Protein AF-A0AAN7XX33-F1 (afdb_monomer)

Solvent-accessible surface area (backbone atoms only — not comparable to full-atom values): 12237 Å² total; per-residue (Å²): 138,88,78,52,73,60,58,53,22,60,76,70,75,45,66,55,69,62,54,53,55,51,55,56,52,61,70,60,67,78,76,80,84,80,89,88,80,89,85,91,82,81,89,79,93,80,80,87,77,85,69,89,83,76,68,79,78,78,69,75,76,64,79,78,71,68,64,78,76,75,71,77,77,77,73,72,82,61,37,76,77,40,63,40,62,88,82,49,71,69,64,90,70,81,50,78,35,90,57,92,90,43,54,46,62,85,49,54,66,46,77,50,78,46,89,61,54,45,44,33,33,23,62,46,92,88,52,71,79,38,74,63,83,54,79,60,52,76,59,65,60,68,83,65,48,54,59,37,96,53,82,81,60,41,54,49,68,59,50,50,53,53,59,62,54,45,81,84,45,66,74,88,57,44,66,63,65,70,68,56,62,59,102

Mean predicted aligned error: 19.48 Å

Organism: Eleginops maclovinus (NCBI:txid56733)

Radius of gyration: 29.7 Å; Cα contacts (8 Å, |Δi|>4): 142; chains: 1; bounding box: 61×55×82 Å

Structure (mmCIF, N/CA/C/O backbone):
data_AF-A0AAN7XX33-F1
#
_entry.id   AF-A0AAN7XX33-F1
#
loop_
_atom_site.group_PDB
_atom_site.id
_atom_site.type_symbol
_atom_site.label_atom_id
_atom_site.label_alt_id
_atom_site.label_comp_id
_atom_site.label_asym_id
_atom_site.label_entity_id
_atom_site.label_seq_id
_atom_site.pdbx_PDB_ins_code
_atom_site.Cartn_x
_atom_site.Cartn_y
_atom_site.Cartn_z
_atom_site.occupancy
_atom_site.B_iso_or_equiv
_atom_site.auth_seq_id
_atom_site.auth_comp_id
_atom_site.auth_asym_id
_atom_site.auth_atom_id
_atom_site.pdbx_PDB_model_num
ATOM 1 N N . MET A 1 1 ? -17.344 16.286 8.051 1.00 47.44 1 MET A N 1
ATOM 2 C CA . MET A 1 1 ? -17.062 16.734 6.673 1.00 47.44 1 MET A CA 1
ATOM 3 C C . MET A 1 1 ? -17.590 15.659 5.741 1.00 47.44 1 MET A C 1
ATOM 5 O O . MET A 1 1 ? -17.219 14.508 5.928 1.00 47.44 1 MET A O 1
ATOM 9 N N . SER A 1 2 ? -18.530 15.989 4.858 1.00 57.03 2 SER A N 1
ATOM 10 C CA . SER A 1 2 ? -19.039 15.077 3.826 1.00 57.03 2 SER A CA 1
ATOM 11 C C . SER A 1 2 ? -18.221 15.280 2.558 1.00 57.03 2 SER A C 1
ATOM 13 O O . SER A 1 2 ? -18.097 16.420 2.120 1.00 57.03 2 SER A O 1
ATOM 15 N N . PHE A 1 3 ? -17.687 14.203 1.991 1.00 62.91 3 PHE A N 1
ATOM 16 C CA . PHE A 1 3 ? -17.009 14.244 0.698 1.00 62.91 3 PHE A CA 1
ATOM 17 C C . PHE A 1 3 ? -17.970 13.787 -0.393 1.00 62.91 3 PHE A C 1
ATOM 19 O O . PHE A 1 3 ? -18.738 12.841 -0.201 1.00 62.91 3 PHE A O 1
ATOM 26 N N . SER A 1 4 ? -17.942 14.472 -1.528 1.00 80.31 4 SER A N 1
ATOM 27 C CA . SER A 1 4 ? -18.686 14.072 -2.716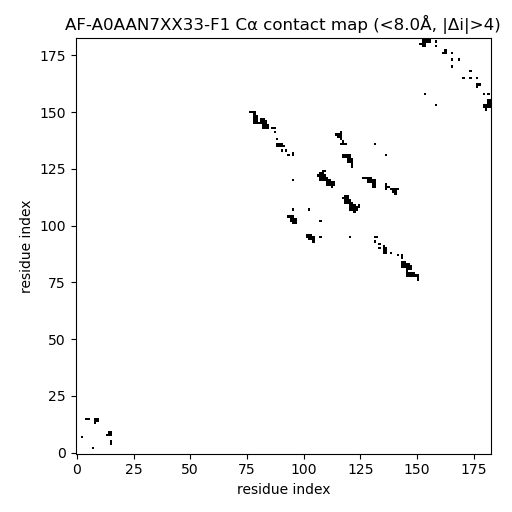 1.00 80.31 4 SER A CA 1
ATOM 28 C C . SER A 1 4 ? -18.043 12.841 -3.363 1.00 80.31 4 SER A C 1
ATOM 30 O O . SER A 1 4 ? -16.840 12.606 -3.251 1.00 80.31 4 SER A O 1
ATOM 32 N N . VAL A 1 5 ? -18.834 12.058 -4.100 1.00 73.19 5 VAL A N 1
ATOM 33 C CA . VAL A 1 5 ? -18.323 10.898 -4.855 1.00 73.19 5 VAL A CA 1
ATOM 34 C C . VAL A 1 5 ? -17.240 11.325 -5.858 1.00 73.19 5 VAL A C 1
ATOM 36 O O . VAL A 1 5 ? -16.300 10.574 -6.104 1.00 73.19 5 VAL A O 1
ATOM 39 N N . LYS A 1 6 ? -17.314 12.562 -6.367 1.00 76.62 6 LYS A N 1
ATOM 40 C CA . LYS A 1 6 ? 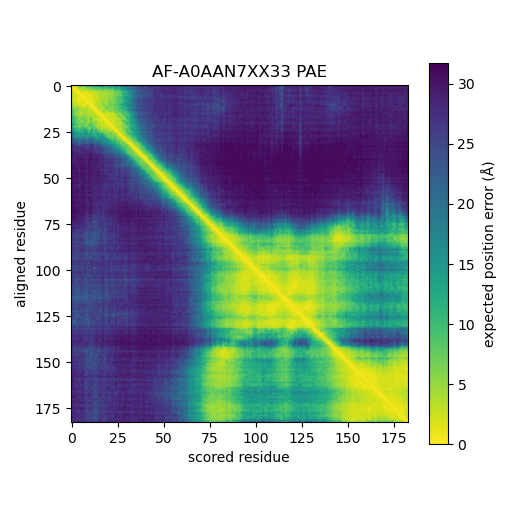-16.295 13.146 -7.242 1.00 76.62 6 LYS A CA 1
ATOM 41 C C . LYS A 1 6 ? -14.954 13.338 -6.526 1.00 76.62 6 LYS A C 1
ATOM 43 O O . LYS A 1 6 ? -13.933 12.899 -7.042 1.00 76.62 6 LYS A O 1
ATOM 48 N N . GLU A 1 7 ? -14.967 13.903 -5.320 1.00 78.56 7 GLU A N 1
ATOM 49 C CA . GLU A 1 7 ? -13.755 14.085 -4.502 1.00 78.56 7 GLU A CA 1
ATOM 50 C C . GLU A 1 7 ? -13.120 12.741 -4.127 1.00 78.56 7 GLU A C 1
ATOM 52 O O . GLU A 1 7 ? -11.900 12.589 -4.170 1.00 78.56 7 GLU A O 1
ATOM 57 N N . LEU A 1 8 ? -13.942 11.732 -3.826 1.00 77.12 8 LEU A N 1
ATOM 58 C CA . LEU A 1 8 ? -13.447 10.381 -3.564 1.00 77.12 8 LEU A CA 1
ATOM 59 C C . LEU A 1 8 ? -12.788 9.766 -4.806 1.00 77.12 8 LEU A C 1
ATOM 61 O O . LEU A 1 8 ? -11.714 9.182 -4.682 1.00 77.12 8 LEU A O 1
ATOM 65 N N . CYS A 1 9 ? -13.384 9.931 -5.993 1.00 76.31 9 CYS A N 1
ATOM 66 C CA . CYS A 1 9 ? -12.835 9.429 -7.258 1.00 76.31 9 CYS A CA 1
ATOM 67 C C . CYS A 1 9 ? -11.481 10.070 -7.604 1.00 76.31 9 CYS A C 1
ATOM 69 O O . CYS A 1 9 ? -10.559 9.368 -8.022 1.00 76.31 9 CYS A O 1
ATOM 71 N N . GLU A 1 10 ? -11.331 11.374 -7.354 1.00 77.81 10 GLU A N 1
ATOM 72 C CA . GLU A 1 10 ? -10.066 12.096 -7.529 1.00 77.81 10 GLU A CA 1
ATOM 73 C C . GLU A 1 10 ? -8.985 11.603 -6.552 1.00 77.81 10 GLU A C 1
ATOM 75 O O . GLU A 1 10 ? -7.840 11.395 -6.953 1.00 77.81 10 GLU A O 1
ATOM 80 N N . MET A 1 11 ? -9.346 11.305 -5.297 1.00 77.81 11 MET A N 1
ATOM 81 C CA . MET A 1 11 ? -8.408 10.764 -4.302 1.00 77.81 11 MET A CA 1
ATOM 82 C C . MET A 1 11 ? -7.897 9.355 -4.633 1.00 77.81 11 MET A C 1
ATOM 84 O O . MET A 1 11 ? -6.775 9.010 -4.254 1.00 77.81 11 MET A O 1
ATOM 88 N N . VAL A 1 12 ? -8.694 8.534 -5.324 1.00 80.12 12 VAL A N 1
ATOM 89 C CA . VAL A 1 12 ? -8.299 7.173 -5.738 1.00 80.12 12 VAL A CA 1
ATOM 90 C C . VAL A 1 12 ? -7.835 7.086 -7.196 1.00 80.12 12 VAL A C 1
ATOM 92 O O . VAL A 1 12 ? -7.545 5.993 -7.679 1.00 80.12 12 VAL A O 1
ATOM 95 N N . ASN A 1 13 ? -7.719 8.227 -7.885 1.00 78.25 13 ASN A N 1
ATOM 96 C CA . ASN A 1 13 ? -7.300 8.336 -9.284 1.00 78.25 13 ASN A CA 1
ATOM 97 C C . ASN A 1 13 ? -8.159 7.487 -10.249 1.00 78.25 13 ASN A C 1
ATOM 99 O O . ASN A 1 13 ? -7.652 6.880 -11.196 1.00 78.25 13 ASN A O 1
ATOM 103 N N . VAL A 1 14 ? -9.468 7.432 -9.987 1.00 72.94 14 VAL A N 1
ATOM 104 C CA . VAL A 1 14 ? -10.473 6.739 -10.805 1.00 72.94 14 VAL A CA 1
ATOM 105 C C . VAL A 1 14 ? -11.333 7.782 -11.518 1.00 72.94 14 VAL A C 1
ATOM 107 O O . VAL A 1 14 ? -11.724 8.786 -10.931 1.00 72.94 14 VAL A O 1
ATOM 110 N N . SER A 1 15 ? -11.640 7.557 -12.798 1.00 76.19 15 SER A N 1
ATOM 111 C CA . SER A 1 15 ? -12.542 8.436 -13.552 1.00 76.19 15 SER A CA 1
ATOM 112 C C . SER A 1 15 ? -13.971 8.320 -13.013 1.00 76.19 15 SER A C 1
ATOM 114 O O . SER A 1 15 ? -14.550 7.233 -13.003 1.00 76.19 15 SER A O 1
ATOM 116 N N . TYR A 1 16 ? -14.529 9.457 -12.597 1.00 72.00 16 TYR A N 1
ATOM 117 C CA . TYR A 1 16 ? -15.891 9.578 -12.075 1.00 72.00 16 TYR A CA 1
ATOM 118 C C . TYR A 1 16 ? -16.956 9.088 -13.073 1.00 72.00 16 TYR A C 1
ATOM 120 O O . TYR A 1 16 ? -17.910 8.416 -12.682 1.00 72.00 16 TYR A O 1
ATOM 128 N N . ASP A 1 17 ? -16.749 9.330 -14.370 1.00 71.06 17 ASP A N 1
ATOM 129 C CA . ASP A 1 17 ? -17.681 8.927 -15.433 1.00 71.06 17 ASP A CA 1
ATOM 130 C C . ASP A 1 17 ? -17.814 7.398 -15.522 1.00 71.06 17 ASP A C 1
ATOM 132 O O . ASP A 1 17 ? -18.902 6.858 -15.719 1.00 71.06 17 ASP A O 1
ATOM 136 N N . ARG A 1 18 ? -16.719 6.677 -15.254 1.00 65.12 18 ARG A N 1
ATOM 137 C CA . ARG A 1 18 ? -16.697 5.209 -15.252 1.00 65.12 18 ARG A CA 1
ATOM 138 C C . ARG A 1 18 ? -17.459 4.606 -14.066 1.00 65.12 18 ARG A C 1
ATOM 140 O O . ARG A 1 18 ? -17.973 3.496 -14.171 1.00 65.12 18 ARG A O 1
ATOM 147 N N . VAL A 1 19 ? -17.528 5.329 -12.946 1.00 62.47 19 VAL A N 1
ATOM 148 C CA . VAL A 1 19 ? -18.278 4.925 -11.744 1.00 62.47 19 VAL A CA 1
ATOM 149 C C . VAL A 1 19 ? -19.782 5.119 -11.955 1.00 62.47 19 VAL A C 1
ATOM 151 O O . VAL A 1 19 ? -20.571 4.270 -11.547 1.00 62.47 19 VAL A O 1
ATOM 154 N N . LEU A 1 20 ? -20.182 6.185 -12.653 1.00 65.56 20 LEU A N 1
ATOM 155 C CA . LEU A 1 20 ? -21.577 6.408 -13.042 1.00 65.56 20 LEU A CA 1
ATOM 156 C C . LEU A 1 20 ? -22.096 5.311 -13.978 1.00 65.56 20 LEU A C 1
ATOM 158 O O . LEU A 1 20 ? -23.169 4.768 -13.727 1.00 65.56 20 LEU A O 1
ATOM 162 N N . GLU A 1 21 ? -21.325 4.926 -15.000 1.00 63.62 21 GLU A N 1
ATOM 163 C CA . GLU A 1 21 ? -21.718 3.834 -15.903 1.00 63.62 21 GLU A CA 1
ATOM 164 C C . GLU A 1 21 ? -21.882 2.490 -15.183 1.00 63.62 21 GLU A C 1
ATOM 166 O O . GLU A 1 21 ? -22.796 1.730 -15.498 1.00 63.62 21 GLU A O 1
ATOM 171 N N . ALA A 1 22 ? -21.011 2.182 -14.217 1.00 61.16 22 ALA A N 1
ATOM 172 C CA . ALA A 1 22 ? -21.107 0.947 -13.443 1.00 61.16 22 ALA A CA 1
ATOM 173 C C . ALA A 1 22 ? -22.374 0.919 -12.574 1.00 61.16 22 ALA A C 1
ATOM 175 O O . ALA A 1 22 ? -23.061 -0.096 -12.536 1.00 61.16 22 ALA A O 1
ATOM 176 N N . ASN A 1 23 ? -22.725 2.042 -11.943 1.00 58.94 23 ASN A N 1
ATOM 177 C CA . ASN A 1 23 ? -23.941 2.136 -11.133 1.00 58.94 23 ASN A CA 1
ATOM 178 C C . ASN A 1 23 ? -25.215 2.010 -11.982 1.00 58.94 23 ASN A C 1
ATOM 180 O O . ASN A 1 23 ? -26.163 1.363 -11.553 1.00 58.94 23 ASN A O 1
ATOM 184 N N . VAL A 1 24 ? -25.222 2.569 -13.198 1.00 62.31 24 VAL A N 1
ATOM 185 C CA . VAL A 1 24 ? -26.347 2.415 -14.136 1.00 62.31 24 VAL A CA 1
ATOM 186 C C . VAL A 1 24 ? -26.486 0.965 -14.616 1.00 62.31 24 VAL A C 1
ATOM 188 O O . VAL A 1 24 ? -27.605 0.491 -14.770 1.00 62.31 24 VAL A O 1
ATOM 191 N N . ARG A 1 25 ? -25.378 0.234 -14.819 1.00 54.47 25 ARG A N 1
ATOM 192 C CA . ARG A 1 25 ? -25.424 -1.194 -15.191 1.00 54.47 25 ARG A CA 1
ATOM 193 C C . ARG A 1 25 ? -25.987 -2.065 -14.066 1.00 54.47 25 ARG A C 1
ATOM 195 O O . ARG A 1 25 ? -26.865 -2.873 -14.332 1.00 54.47 25 ARG A O 1
ATOM 202 N N . VAL A 1 26 ? -25.566 -1.836 -12.820 1.00 56.47 26 VAL A N 1
ATOM 203 C CA . VAL A 1 26 ? -26.066 -2.589 -11.654 1.00 56.47 26 VAL A CA 1
ATOM 204 C C . VAL A 1 26 ? -27.569 -2.376 -11.437 1.00 56.47 26 VAL A C 1
ATOM 206 O O . VAL A 1 26 ? -28.265 -3.326 -11.107 1.00 56.47 26 VAL A O 1
ATOM 209 N N . SER A 1 27 ? -28.099 -1.172 -11.684 1.00 53.72 27 SER A N 1
ATOM 210 C CA . SER A 1 27 ? -29.548 -0.923 -11.595 1.00 53.72 27 SER A CA 1
ATOM 211 C C . SER A 1 27 ? -30.388 -1.627 -12.667 1.00 53.72 27 SER A C 1
ATOM 213 O O . SER A 1 27 ? -31.588 -1.769 -12.469 1.00 53.72 27 SER A O 1
ATOM 215 N N . ASN A 1 28 ? -29.794 -2.046 -13.789 1.00 50.75 28 ASN A N 1
ATOM 216 C CA . ASN A 1 28 ? -30.526 -2.661 -14.904 1.00 50.75 28 ASN A CA 1
ATOM 217 C C . ASN A 1 28 ? -30.471 -4.199 -14.895 1.00 50.75 28 ASN A C 1
ATOM 219 O O . ASN A 1 28 ? -31.246 -4.832 -15.602 1.00 50.75 28 ASN A O 1
ATOM 223 N N . GLU A 1 29 ? -29.569 -4.808 -14.121 1.00 51.38 29 GLU A N 1
ATOM 224 C CA . GLU A 1 29 ? -29.415 -6.270 -14.039 1.00 51.38 29 GLU A CA 1
ATOM 225 C C . GLU A 1 29 ? -30.374 -6.926 -13.020 1.00 51.38 29 GLU A C 1
ATOM 227 O O . GLU A 1 29 ? -30.468 -8.150 -12.976 1.00 51.38 29 GLU A O 1
ATOM 232 N N . GLU A 1 30 ? -31.119 -6.145 -12.226 1.00 48.44 30 GLU A N 1
ATOM 233 C CA . GLU A 1 30 ? -32.084 -6.666 -11.239 1.00 48.44 30 GLU A CA 1
ATOM 234 C C . GLU A 1 30 ? -33.474 -7.021 -11.817 1.00 48.44 30 GLU A C 1
ATOM 236 O O . GLU A 1 30 ? -34.282 -7.590 -11.084 1.00 48.44 30 GLU A O 1
ATOM 241 N N . GLU A 1 31 ? -33.772 -6.758 -13.101 1.00 45.44 31 GLU A N 1
ATOM 242 C CA . GLU A 1 31 ? -35.123 -6.992 -13.665 1.00 45.44 31 GLU A CA 1
ATOM 243 C C . GLU A 1 31 ? -35.274 -8.159 -14.663 1.00 45.44 31 GLU A C 1
ATOM 245 O O . GLU A 1 31 ? -36.406 -8.516 -14.978 1.00 45.44 31 GLU A O 1
ATOM 250 N N . ASP A 1 32 ? -34.206 -8.837 -15.100 1.00 39.84 32 ASP A N 1
ATOM 251 C CA . ASP A 1 32 ? -34.318 -9.939 -16.078 1.00 39.84 32 ASP A CA 1
ATOM 252 C C . ASP A 1 32 ? -34.021 -11.310 -15.447 1.00 39.84 32 ASP A C 1
ATOM 254 O O . ASP A 1 32 ? -32.948 -11.897 -15.592 1.00 39.84 32 ASP A O 1
ATOM 258 N N . SER A 1 33 ? -35.011 -11.853 -14.735 1.00 40.06 33 SER A N 1
ATOM 259 C CA . SER A 1 33 ? -35.061 -13.285 -14.417 1.00 40.06 33 SER A CA 1
ATOM 260 C C . SER A 1 33 ? -36.457 -13.843 -14.697 1.00 40.06 33 SER A C 1
ATOM 262 O O . SER A 1 33 ? -37.372 -13.733 -13.886 1.00 40.06 33 SER A O 1
ATOM 264 N N . VAL A 1 34 ? -36.623 -14.449 -15.878 1.00 40.59 34 VAL A N 1
ATOM 265 C CA . VAL A 1 34 ? -37.781 -15.289 -16.216 1.00 40.59 34 VAL A CA 1
ATOM 266 C C . VAL A 1 34 ? -37.280 -16.632 -16.744 1.00 40.59 34 VAL A C 1
ATOM 268 O O . VAL A 1 34 ? -36.446 -16.705 -17.644 1.00 40.59 34 VAL A O 1
ATOM 271 N N . GLU A 1 35 ? -37.790 -17.684 -16.111 1.00 38.75 35 GLU A N 1
ATOM 272 C CA . GLU A 1 35 ? -37.552 -19.107 -16.343 1.00 38.75 35 GLU A CA 1
ATOM 273 C C . GLU A 1 35 ? -38.015 -19.578 -17.736 1.00 38.75 35 GLU A C 1
ATOM 275 O O . GLU A 1 35 ? -39.004 -19.080 -18.273 1.00 38.75 35 GLU A O 1
ATOM 280 N N . SER A 1 36 ? -37.373 -20.618 -18.284 1.00 33.50 36 SER A N 1
ATOM 281 C CA . SER A 1 36 ? -38.013 -21.518 -19.254 1.00 33.50 36 SER A CA 1
ATOM 282 C C . SER A 1 36 ? -37.368 -22.903 -19.226 1.00 33.50 36 SER A C 1
ATOM 284 O O . SER A 1 36 ? -36.153 -23.050 -19.345 1.00 33.50 36 SER A O 1
ATOM 286 N N . ASP A 1 37 ? -38.236 -23.896 -19.091 1.00 31.59 37 ASP A N 1
ATOM 287 C CA . ASP A 1 37 ? -38.002 -25.315 -18.848 1.00 31.59 37 ASP A CA 1
ATOM 288 C C . ASP A 1 37 ? -38.201 -26.145 -20.140 1.00 31.59 37 ASP A C 1
ATOM 290 O O . ASP A 1 37 ? -38.989 -25.754 -21.000 1.00 31.59 37 ASP A O 1
ATOM 294 N N . GLY A 1 38 ? -37.524 -27.299 -20.227 1.00 30.75 38 GLY A N 1
ATOM 295 C CA . GLY A 1 38 ? -37.908 -28.510 -20.984 1.00 30.75 38 GLY A CA 1
ATOM 296 C C . GLY A 1 38 ? -37.886 -28.559 -22.531 1.00 30.75 38 GLY A C 1
ATOM 297 O O . GLY A 1 38 ? -38.601 -27.826 -23.208 1.00 30.75 38 GLY A O 1
ATOM 298 N N . GLY A 1 39 ? -37.204 -29.576 -23.092 1.00 29.11 39 GLY A N 1
ATOM 299 C CA . GLY A 1 39 ? -37.499 -30.111 -24.435 1.00 29.11 39 GLY A CA 1
ATOM 300 C C . GLY A 1 39 ? -36.386 -30.936 -25.105 1.00 29.11 39 GLY A C 1
ATOM 301 O O . GLY A 1 39 ? -35.529 -30.376 -25.779 1.00 29.11 39 GLY A O 1
ATOM 302 N N . ASP A 1 40 ? -36.434 -32.265 -24.959 1.00 31.95 40 ASP A N 1
ATOM 303 C CA . ASP A 1 40 ? -35.612 -33.262 -25.671 1.00 31.95 40 ASP A CA 1
ATOM 304 C C . ASP A 1 40 ? -35.826 -33.261 -27.200 1.00 31.95 40 ASP A C 1
ATOM 306 O O . ASP A 1 40 ? -36.972 -33.218 -27.633 1.00 31.95 40 ASP A O 1
ATOM 310 N N . THR A 1 41 ? -34.765 -33.493 -27.997 1.00 31.81 41 THR A N 1
ATOM 311 C CA . THR A 1 41 ? -34.775 -34.476 -29.111 1.00 31.81 41 THR A CA 1
ATOM 312 C C . THR A 1 41 ? -33.367 -34.822 -29.625 1.00 31.81 41 THR A C 1
ATOM 314 O O . THR A 1 41 ? -32.659 -33.972 -30.152 1.00 31.81 41 THR A O 1
ATOM 317 N N . ALA A 1 42 ? -33.039 -36.109 -29.470 1.00 30.25 42 ALA A N 1
ATOM 318 C CA . ALA A 1 42 ? -32.381 -37.065 -30.373 1.00 30.25 42 ALA A CA 1
ATOM 319 C C . ALA A 1 42 ? -31.284 -36.637 -31.378 1.00 30.25 42 ALA A C 1
ATOM 321 O O . ALA A 1 42 ? -31.448 -35.767 -32.226 1.00 30.25 42 ALA A O 1
ATOM 322 N N . ALA A 1 43 ? -30.211 -37.431 -31.320 1.00 39.91 43 ALA A N 1
ATOM 323 C CA . ALA A 1 43 ? -29.070 -37.533 -32.219 1.00 39.91 43 ALA A CA 1
ATOM 324 C C . ALA A 1 43 ? -29.419 -37.623 -33.711 1.00 39.91 43 ALA A C 1
ATOM 326 O O . ALA A 1 43 ? -30.389 -38.284 -34.064 1.00 39.91 43 ALA A O 1
ATOM 327 N N . ASN A 1 44 ? -28.534 -37.070 -34.546 1.00 38.00 44 ASN A N 1
ATOM 328 C CA . ASN A 1 44 ? -28.115 -37.637 -35.829 1.00 38.00 44 ASN A CA 1
ATOM 329 C C . ASN A 1 44 ? -26.679 -37.161 -36.108 1.00 38.00 44 ASN A C 1
ATOM 331 O O . ASN A 1 44 ? -26.428 -35.966 -36.250 1.00 38.00 44 ASN A O 1
ATOM 335 N N . GLU A 1 45 ? -25.741 -38.106 -36.127 1.00 45.38 45 GLU A N 1
ATOM 336 C CA . GLU A 1 45 ? -24.408 -37.930 -36.699 1.00 45.38 45 GLU A CA 1
ATOM 337 C C . GLU A 1 45 ? -24.570 -38.004 -38.221 1.00 45.38 45 GLU A C 1
ATOM 339 O O . GLU A 1 45 ? -25.020 -39.032 -38.728 1.00 45.38 45 GLU A O 1
ATOM 344 N N . ASP A 1 46 ? -24.249 -36.933 -38.947 1.00 37.66 46 ASP A N 1
ATOM 345 C CA . ASP A 1 46 ? -24.116 -37.003 -40.401 1.00 37.66 46 ASP A CA 1
ATOM 346 C C . ASP A 1 46 ? -22.881 -36.231 -40.868 1.00 37.66 46 ASP A C 1
ATOM 348 O O . ASP A 1 46 ? -22.413 -35.278 -40.241 1.00 37.66 46 ASP A O 1
ATOM 352 N N . SER A 1 47 ? -22.295 -36.780 -41.916 1.00 39.53 47 SER A N 1
ATOM 353 C CA . SER A 1 47 ? -20.881 -36.761 -42.242 1.00 39.53 47 SER A CA 1
ATOM 354 C C . SER A 1 47 ? -20.422 -35.423 -42.817 1.00 39.53 47 SER A C 1
ATOM 356 O O . SER A 1 47 ? -21.116 -34.785 -43.601 1.00 39.53 47 SER A O 1
ATOM 358 N N . LEU A 1 48 ? -19.197 -35.027 -42.462 1.00 44.88 48 LEU A N 1
ATOM 359 C CA . LEU A 1 48 ? -18.473 -33.915 -43.075 1.00 44.88 48 LEU A CA 1
ATOM 360 C C . LEU A 1 48 ? -18.209 -34.221 -44.561 1.00 44.88 48 LEU A C 1
ATOM 362 O O . LEU A 1 48 ? -17.288 -34.972 -44.886 1.00 44.88 48 LEU A O 1
ATOM 366 N N . GLU A 1 49 ? -18.986 -33.622 -45.461 1.00 45.84 49 GLU A N 1
ATOM 367 C CA . GLU A 1 49 ? -18.595 -33.499 -46.865 1.00 45.84 49 GLU A CA 1
ATOM 368 C C . GLU A 1 49 ? -17.546 -32.384 -46.994 1.00 45.84 49 GLU A C 1
ATOM 370 O O . GLU A 1 49 ? -17.733 -31.252 -46.547 1.00 45.84 49 GLU A O 1
ATOM 375 N N . HIS A 1 50 ? -16.386 -32.739 -47.547 1.00 48.75 50 HIS A N 1
ATOM 376 C CA . HIS A 1 50 ? -15.286 -31.822 -47.820 1.00 48.75 50 HIS A CA 1
ATOM 377 C C . HIS A 1 50 ? -15.605 -31.064 -49.109 1.00 48.75 50 HIS A C 1
ATOM 379 O O . HIS A 1 50 ? -15.471 -31.624 -50.194 1.00 48.75 50 HIS A O 1
ATOM 385 N N . ASP A 1 51 ? -16.061 -29.821 -48.973 1.00 46.19 51 ASP A N 1
ATOM 386 C CA . ASP A 1 51 ? -16.322 -28.910 -50.085 1.00 46.19 51 ASP A CA 1
ATOM 387 C C . ASP A 1 51 ? -14.993 -28.274 -50.555 1.00 46.19 51 ASP A C 1
ATOM 389 O O . ASP A 1 51 ? -14.394 -27.496 -49.803 1.00 46.19 51 ASP A O 1
ATOM 393 N N . PRO A 1 52 ? -14.465 -28.622 -51.746 1.00 47.97 52 PRO A N 1
ATOM 394 C CA . PRO A 1 52 ? -13.171 -28.133 -52.220 1.00 47.97 52 PRO A CA 1
ATOM 395 C C . PRO A 1 52 ? -13.206 -26.682 -52.732 1.00 47.97 52 PRO A C 1
ATOM 397 O O . PRO A 1 52 ? -12.192 -26.207 -53.237 1.00 47.97 52 PRO A O 1
ATOM 400 N N . GLU A 1 53 ? -14.331 -25.968 -52.617 1.00 45.09 53 GLU A N 1
ATOM 401 C CA . GLU A 1 53 ? -14.451 -24.571 -53.063 1.00 45.09 53 GLU A CA 1
ATOM 402 C C . GLU A 1 53 ? -14.289 -23.528 -51.943 1.00 45.09 53 GLU A C 1
ATOM 404 O O . GLU A 1 53 ? -14.305 -22.329 -52.218 1.00 45.09 53 GLU A O 1
ATOM 409 N N . ASN A 1 54 ? -14.053 -23.946 -50.694 1.00 46.31 54 ASN A N 1
ATOM 410 C CA . ASN A 1 54 ? -13.757 -23.030 -49.588 1.00 46.31 54 ASN A CA 1
ATOM 411 C C . ASN A 1 54 ? -12.260 -23.023 -49.245 1.00 46.31 54 ASN A C 1
ATOM 413 O O . ASN A 1 54 ? -11.859 -23.336 -48.123 1.00 46.31 54 ASN A O 1
ATOM 417 N N . ASP A 1 55 ? -11.430 -22.695 -50.234 1.00 44.00 55 ASP A N 1
ATOM 418 C CA . ASP A 1 55 ? -10.030 -22.341 -50.006 1.00 44.00 55 ASP A CA 1
ATOM 419 C C . ASP A 1 55 ? -10.022 -20.873 -49.535 1.00 44.00 55 ASP A C 1
ATOM 421 O O . ASP A 1 55 ? -10.400 -19.989 -50.313 1.00 44.00 55 ASP A O 1
ATOM 425 N N . PRO A 1 56 ? -9.703 -20.559 -48.262 1.00 47.75 56 PRO A N 1
ATOM 426 C CA . PRO A 1 56 ? -9.635 -19.174 -47.835 1.00 47.75 56 PRO A CA 1
ATOM 427 C C . PRO A 1 56 ? -8.461 -18.528 -48.561 1.00 47.75 56 PRO A C 1
ATOM 429 O O . PRO A 1 56 ? -7.301 -18.762 -48.222 1.00 47.75 56 PRO A O 1
ATOM 432 N N . ASP A 1 57 ? -8.796 -17.724 -49.565 1.00 41.41 57 ASP A N 1
ATOM 433 C CA . ASP A 1 57 ? -7.885 -16.872 -50.312 1.00 41.41 57 ASP A CA 1
ATOM 434 C C . ASP A 1 57 ? -6.997 -16.132 -49.301 1.00 41.41 57 ASP A C 1
ATOM 436 O O . ASP A 1 57 ? -7.451 -15.243 -48.570 1.00 41.41 57 ASP A O 1
ATOM 440 N N . TYR A 1 58 ? -5.746 -16.585 -49.155 1.00 42.34 58 TYR A N 1
ATOM 441 C CA . TYR A 1 58 ? -4.802 -16.016 -48.202 1.00 42.34 58 TYR A CA 1
ATOM 442 C C . TYR A 1 58 ? -4.364 -14.676 -48.776 1.00 42.34 58 TYR A C 1
ATOM 444 O O . TYR A 1 58 ? -3.320 -14.556 -49.418 1.00 42.34 58 TYR A O 1
ATOM 452 N N . THR A 1 59 ? -5.195 -13.653 -48.583 1.00 45.56 59 THR A N 1
ATOM 453 C CA . THR A 1 59 ? -4.831 -12.290 -48.936 1.00 45.56 59 THR A CA 1
ATOM 454 C C . THR A 1 59 ? -3.570 -11.954 -48.145 1.00 45.56 59 THR A C 1
ATOM 456 O O . THR A 1 59 ? -3.603 -12.048 -46.910 1.00 45.56 59 THR A O 1
ATOM 459 N N . PRO A 1 60 ? -2.456 -11.584 -48.800 1.00 47.22 60 PRO A N 1
ATOM 460 C CA . PRO A 1 60 ? -1.278 -11.115 -48.096 1.00 47.22 60 PRO A CA 1
ATOM 461 C C . PRO A 1 60 ? -1.719 -9.965 -47.199 1.00 47.22 60 PRO A C 1
ATOM 463 O O . PRO A 1 60 ? -2.327 -9.002 -47.667 1.00 47.22 60 PRO A O 1
ATOM 466 N N . VAL A 1 61 ? -1.488 -10.107 -45.896 1.00 47.47 61 VAL A N 1
ATOM 467 C CA . VAL A 1 61 ? -1.813 -9.069 -44.922 1.00 47.47 61 VAL A CA 1
ATOM 468 C C . VAL A 1 61 ? -1.095 -7.805 -45.380 1.00 47.47 61 VAL A C 1
ATOM 470 O O . VAL A 1 61 ? 0.131 -7.795 -45.435 1.00 47.47 61 VAL A O 1
ATOM 473 N N . ASN A 1 62 ? -1.863 -6.784 -45.768 1.00 43.28 62 ASN A N 1
ATOM 474 C CA . ASN A 1 62 ? -1.340 -5.518 -46.271 1.00 43.28 62 ASN A CA 1
ATOM 475 C C . ASN A 1 62 ? -0.240 -5.009 -45.324 1.00 43.28 62 ASN A C 1
ATOM 477 O O . ASN A 1 62 ? -0.522 -4.649 -44.178 1.00 43.28 62 ASN A O 1
ATOM 481 N N . GLU A 1 63 ? 1.004 -4.970 -45.810 1.00 51.66 63 GLU A N 1
ATOM 482 C CA . GLU A 1 63 ? 2.177 -4.466 -45.077 1.00 51.66 63 GLU A CA 1
ATOM 483 C C . GLU A 1 63 ? 2.001 -2.988 -44.662 1.00 51.66 63 GLU A C 1
ATOM 485 O O . GLU A 1 63 ? 2.660 -2.496 -43.748 1.00 51.66 63 GLU A O 1
ATOM 490 N N . ASP A 1 64 ? 1.021 -2.303 -45.257 1.00 43.34 64 ASP A N 1
ATOM 491 C CA . ASP A 1 64 ? 0.647 -0.916 -44.984 1.00 43.34 64 ASP A CA 1
ATOM 492 C C . ASP A 1 64 ? -0.156 -0.719 -43.681 1.00 43.34 64 ASP A C 1
ATOM 494 O O . ASP A 1 64 ? -0.377 0.415 -43.252 1.00 43.34 64 ASP A O 1
ATOM 498 N N . ALA A 1 65 ? -0.577 -1.799 -43.006 1.00 41.66 65 ALA A N 1
ATOM 499 C CA . ALA A 1 65 ? -1.203 -1.725 -41.681 1.00 41.66 65 ALA A CA 1
ATOM 500 C C . ALA A 1 65 ? -0.186 -1.579 -40.532 1.00 41.66 65 ALA A C 1
ATOM 502 O O . ALA A 1 65 ? -0.580 -1.560 -39.360 1.00 41.66 65 ALA A O 1
ATOM 503 N N . VAL A 1 66 ? 1.108 -1.407 -40.835 1.00 47.94 66 VAL A N 1
ATOM 504 C CA . VAL A 1 66 ? 2.084 -0.849 -39.887 1.00 47.94 66 VAL A CA 1
ATOM 505 C C . VAL A 1 66 ? 1.780 0.642 -39.730 1.00 47.94 66 VAL A C 1
ATOM 507 O O . VAL A 1 66 ? 2.493 1.529 -40.195 1.00 47.94 66 VAL A O 1
ATOM 510 N N . ALA A 1 67 ? 0.650 0.926 -39.083 1.00 45.62 67 ALA A N 1
ATOM 511 C CA . ALA A 1 67 ? 0.323 2.247 -38.605 1.00 45.62 67 ALA A CA 1
ATOM 512 C C . ALA A 1 67 ? 1.505 2.721 -37.763 1.00 45.62 67 ALA A C 1
ATOM 514 O O . ALA A 1 67 ? 1.821 2.105 -36.746 1.00 45.62 67 ALA A O 1
ATOM 515 N N . VAL A 1 68 ? 2.148 3.795 -38.232 1.00 49.75 68 VAL A N 1
ATOM 516 C CA . VAL A 1 68 ? 3.185 4.573 -37.552 1.00 49.75 68 VAL A CA 1
ATOM 517 C C . VAL A 1 68 ? 2.949 4.498 -36.048 1.00 49.75 68 VAL A C 1
ATOM 519 O O . VAL A 1 68 ? 2.011 5.124 -35.542 1.00 49.75 68 VAL A O 1
ATOM 522 N N . ASP A 1 69 ? 3.758 3.686 -35.358 1.00 49.00 69 ASP A N 1
ATOM 523 C CA . ASP A 1 69 ? 3.699 3.537 -33.910 1.00 49.00 69 ASP A CA 1
ATOM 524 C C . ASP A 1 69 ? 4.007 4.913 -33.329 1.00 49.00 69 ASP A C 1
ATOM 526 O O . ASP A 1 69 ? 5.154 5.349 -33.216 1.00 49.00 69 ASP A O 1
ATOM 530 N N . ARG A 1 70 ? 2.946 5.669 -33.040 1.00 47.53 70 ARG A N 1
ATOM 531 C CA . ARG A 1 70 ? 3.016 6.883 -32.241 1.00 47.53 70 ARG A CA 1
ATOM 532 C C . ARG A 1 70 ? 3.366 6.404 -30.848 1.00 47.53 70 ARG A C 1
ATOM 534 O O . ARG A 1 70 ? 2.466 6.162 -30.045 1.00 47.53 70 ARG A O 1
ATOM 541 N N . GLY A 1 71 ? 4.671 6.209 -30.648 1.00 42.56 71 GLY A N 1
ATOM 542 C CA . GLY A 1 71 ? 5.282 5.507 -29.536 1.00 42.56 71 GLY A CA 1
ATOM 543 C C . GLY A 1 71 ? 4.470 5.687 -28.274 1.00 42.56 71 GLY A C 1
ATOM 544 O O . GLY A 1 71 ? 4.458 6.764 -27.667 1.00 42.56 71 GLY A O 1
ATOM 545 N N . ARG A 1 72 ? 3.756 4.628 -27.884 1.00 51.97 72 ARG A N 1
ATOM 546 C CA . ARG A 1 72 ? 3.129 4.590 -26.568 1.00 51.97 72 ARG A CA 1
ATOM 547 C C . ARG A 1 72 ? 4.272 4.662 -25.576 1.00 51.97 72 ARG A C 1
ATOM 549 O O . ARG A 1 72 ? 4.949 3.664 -25.340 1.00 51.97 72 ARG A O 1
ATOM 556 N N . SER A 1 73 ? 4.515 5.851 -25.030 1.00 49.88 73 SER A N 1
ATOM 557 C CA . SER A 1 73 ? 5.480 6.047 -23.958 1.00 49.88 73 SER A CA 1
ATOM 558 C C . SER A 1 73 ? 5.052 5.139 -22.810 1.00 49.88 73 SER A C 1
ATOM 560 O O . SER A 1 73 ? 4.069 5.409 -22.113 1.00 49.88 73 SER A O 1
ATOM 562 N N . ARG A 1 74 ? 5.717 3.984 -22.688 1.00 58.19 74 ARG A N 1
ATOM 563 C CA . ARG A 1 74 ? 5.434 2.994 -21.651 1.00 58.19 74 ARG A CA 1
ATOM 564 C C . ARG A 1 74 ? 5.931 3.595 -20.350 1.00 58.19 74 ARG A C 1
ATOM 566 O O . ARG A 1 74 ? 7.102 3.473 -20.000 1.00 58.19 74 ARG A O 1
ATOM 573 N N . LYS A 1 75 ? 5.042 4.309 -19.663 1.00 61.28 75 LYS A N 1
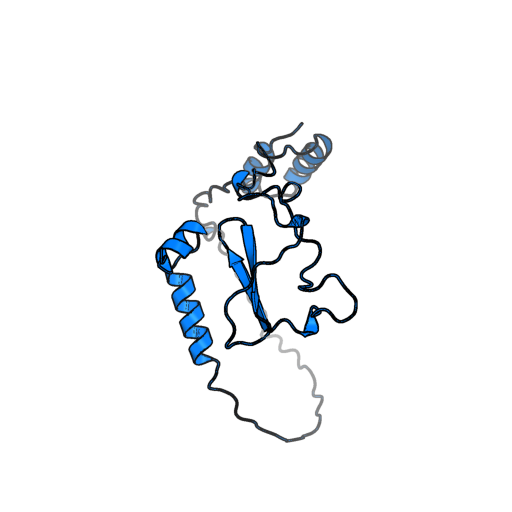ATOM 574 C CA . LYS A 1 75 ? 5.318 4.848 -18.335 1.00 61.28 75 LYS A CA 1
ATOM 575 C C . LYS A 1 75 ? 5.670 3.666 -17.434 1.00 61.28 75 LYS A C 1
ATOM 577 O O . LYS A 1 75 ? 4.875 2.737 -17.293 1.00 61.28 75 LYS A O 1
ATOM 582 N N . ARG A 1 76 ? 6.877 3.678 -16.862 1.00 64.94 76 ARG A N 1
ATOM 583 C CA . ARG A 1 76 ? 7.245 2.737 -15.799 1.00 64.94 76 ARG A CA 1
ATOM 584 C C . ARG A 1 76 ? 6.239 2.887 -14.655 1.00 64.94 76 ARG A C 1
ATOM 586 O O . ARG A 1 76 ? 5.695 3.974 -14.449 1.00 64.94 76 ARG A O 1
ATOM 593 N N . ALA A 1 77 ? 5.989 1.805 -13.923 1.00 66.69 77 ALA A N 1
ATOM 594 C CA . ALA A 1 77 ? 5.146 1.873 -12.736 1.00 66.69 77 ALA A CA 1
ATOM 595 C C . ALA A 1 77 ? 5.718 2.923 -11.768 1.00 66.69 77 ALA A C 1
ATOM 597 O O . ALA A 1 77 ? 6.914 2.896 -11.469 1.00 66.69 77 ALA A O 1
ATOM 598 N N . ASN A 1 78 ? 4.876 3.854 -11.309 1.00 70.31 78 ASN A N 1
ATOM 599 C CA . ASN A 1 78 ? 5.276 4.830 -10.301 1.00 70.31 78 ASN A CA 1
ATOM 600 C C . ASN A 1 78 ? 5.590 4.074 -8.990 1.00 70.31 78 ASN A C 1
ATOM 602 O O . ASN A 1 78 ? 4.719 3.329 -8.533 1.00 70.31 78 ASN A O 1
ATOM 606 N N . PRO A 1 79 ? 6.784 4.218 -8.382 1.00 69.69 79 PRO A N 1
ATOM 607 C CA . PRO A 1 79 ? 7.089 3.610 -7.085 1.00 69.69 79 PRO A CA 1
ATOM 608 C C . PRO A 1 79 ? 6.085 3.989 -5.983 1.00 69.69 79 PRO A C 1
ATOM 610 O O . PRO A 1 79 ? 5.801 3.146 -5.136 1.00 69.69 79 PRO A O 1
ATOM 613 N N . ASP A 1 80 ? 5.449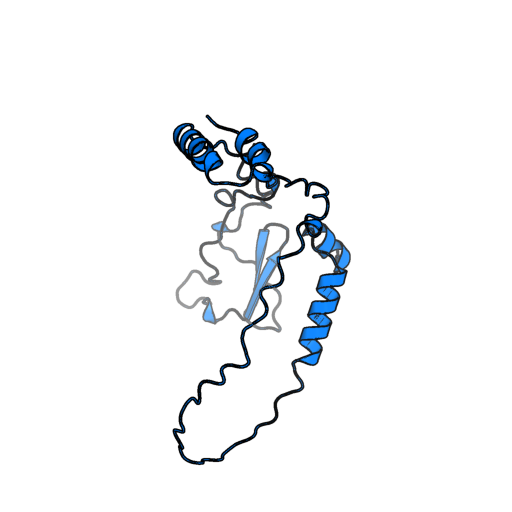 5.166 -6.060 1.00 73.50 80 ASP A N 1
ATOM 614 C CA . ASP A 1 80 ? 4.403 5.585 -5.108 1.00 73.50 80 ASP A CA 1
ATOM 615 C C . ASP A 1 80 ? 3.118 4.745 -5.189 1.00 73.50 80 ASP A C 1
ATOM 617 O O . ASP A 1 80 ? 2.293 4.767 -4.273 1.00 73.50 80 ASP A O 1
ATOM 621 N N . ALA A 1 81 ? 2.920 3.997 -6.281 1.00 80.25 81 ALA A N 1
ATOM 622 C CA . ALA A 1 81 ? 1.777 3.097 -6.412 1.00 80.25 81 ALA A CA 1
ATOM 623 C C . ALA A 1 81 ? 1.856 1.924 -5.421 1.00 80.25 81 ALA A C 1
ATOM 625 O O . ALA A 1 81 ? 0.830 1.350 -5.053 1.00 80.25 81 ALA A O 1
ATOM 626 N N . TRP A 1 82 ? 3.064 1.573 -4.976 1.00 85.00 82 TRP A N 1
ATOM 627 C CA . TRP A 1 82 ? 3.307 0.459 -4.070 1.00 85.00 82 TRP A CA 1
ATOM 628 C C . TRP A 1 82 ? 3.496 0.999 -2.658 1.00 85.00 82 TRP A C 1
ATOM 630 O O . TRP A 1 82 ? 4.400 1.789 -2.407 1.00 85.00 82 TRP A O 1
ATOM 640 N N . LYS A 1 83 ? 2.652 0.568 -1.722 1.00 87.25 83 LYS A N 1
ATOM 641 C CA . LYS A 1 83 ? 2.639 1.048 -0.333 1.00 87.25 83 LYS A CA 1
ATOM 642 C C . LYS A 1 83 ? 3.126 -0.041 0.631 1.00 87.25 83 LYS A C 1
ATOM 644 O O . LYS A 1 83 ? 2.790 -1.211 0.456 1.00 87.25 83 LYS A O 1
ATOM 649 N N . ASP A 1 84 ? 3.904 0.336 1.645 1.00 86.00 84 ASP A N 1
ATOM 650 C CA . ASP A 1 84 ? 4.412 -0.563 2.690 1.00 86.00 84 ASP A CA 1
ATOM 651 C C . ASP A 1 84 ? 3.437 -0.663 3.871 1.00 86.00 84 ASP A C 1
ATOM 653 O O . ASP A 1 84 ? 3.430 0.173 4.776 1.00 86.00 84 ASP A O 1
ATOM 657 N N . PHE A 1 85 ? 2.638 -1.728 3.891 1.00 84.19 85 PHE A N 1
ATOM 658 C CA . PHE A 1 85 ? 1.687 -1.991 4.974 1.00 84.19 85 PHE A CA 1
ATOM 659 C C . PHE A 1 85 ? 2.286 -2.764 6.158 1.00 84.19 85 PHE A C 1
ATOM 661 O O . PHE A 1 85 ? 1.592 -2.972 7.150 1.00 84.19 85 PHE A O 1
ATOM 668 N N . SER A 1 86 ? 3.561 -3.171 6.108 1.00 82.31 86 SER A N 1
ATOM 669 C CA . SER A 1 86 ? 4.177 -3.968 7.185 1.00 82.31 86 SER A CA 1
ATOM 670 C C . SER A 1 86 ? 4.250 -3.218 8.521 1.00 82.31 86 SER A C 1
ATOM 672 O O . SER A 1 86 ? 4.229 -3.827 9.590 1.00 82.31 86 SER A O 1
ATOM 674 N N . LYS A 1 87 ? 4.299 -1.884 8.455 1.00 76.69 87 LYS A N 1
ATOM 675 C CA . LYS A 1 87 ? 4.362 -0.973 9.608 1.00 76.69 87 LYS A CA 1
ATOM 676 C C . LYS A 1 87 ? 2.990 -0.462 10.045 1.00 76.69 87 LYS A C 1
ATOM 678 O O . LYS A 1 87 ? 2.902 0.288 11.016 1.00 76.69 87 LYS A O 1
ATOM 683 N N . VAL A 1 88 ? 1.928 -0.830 9.330 1.00 77.88 88 VAL A N 1
ATOM 684 C CA . VAL A 1 88 ? 0.562 -0.447 9.686 1.00 77.88 88 VAL A CA 1
ATOM 685 C C . VAL A 1 88 ? 0.093 -1.337 10.832 1.00 77.88 88 VAL A C 1
ATOM 687 O O . VAL A 1 88 ? 0.260 -2.556 10.803 1.00 77.88 88 VAL A O 1
ATOM 690 N N . ASN A 1 89 ? -0.502 -0.735 11.863 1.00 74.06 89 ASN A N 1
ATOM 691 C CA . ASN A 1 89 ? -1.077 -1.492 12.971 1.00 74.06 89 ASN A CA 1
ATOM 692 C C . ASN A 1 89 ? -2.356 -2.187 12.495 1.00 74.06 89 ASN A C 1
ATOM 694 O O . ASN A 1 89 ? -3.421 -1.580 12.430 1.00 74.06 89 ASN A O 1
ATOM 698 N N . ILE A 1 90 ? -2.246 -3.467 12.148 1.00 76.31 90 ILE A N 1
ATOM 699 C CA . ILE A 1 90 ? -3.392 -4.293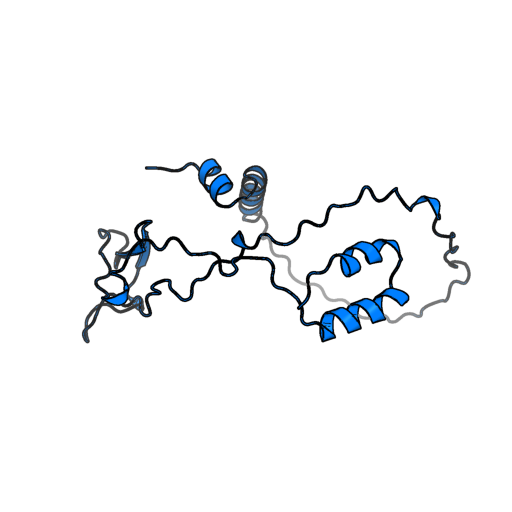 11.763 1.00 76.31 90 ILE A CA 1
ATOM 700 C C . ILE A 1 90 ? -3.986 -4.911 13.029 1.00 76.31 90 ILE A C 1
ATOM 702 O O . ILE A 1 90 ? -3.293 -5.599 13.787 1.00 76.31 90 ILE A O 1
ATOM 706 N N . SER A 1 91 ? -5.281 -4.687 13.261 1.00 77.69 91 SER A N 1
ATOM 707 C CA . SER A 1 91 ? -5.986 -5.382 14.337 1.00 77.69 91 SER A CA 1
ATOM 708 C C . SER A 1 91 ? -6.039 -6.877 14.041 1.00 77.69 91 SER A C 1
ATOM 710 O O . SER A 1 91 ? -6.519 -7.295 12.991 1.00 77.69 91 SER A O 1
ATOM 712 N N . LYS A 1 92 ? -5.570 -7.692 14.987 1.00 80.19 92 LYS A N 1
ATOM 713 C CA . LYS A 1 92 ? -5.585 -9.161 14.869 1.00 80.19 92 LYS A CA 1
ATOM 714 C C . LYS A 1 92 ? -6.928 -9.780 15.259 1.00 80.19 92 LYS A C 1
ATOM 716 O O . LYS A 1 92 ? -7.134 -10.968 15.048 1.00 80.19 92 LYS A O 1
ATOM 721 N N . SER A 1 93 ? -7.808 -9.003 15.889 1.00 84.12 93 SER A N 1
ATOM 722 C CA . SER A 1 93 ? -9.103 -9.468 16.379 1.00 84.12 93 SER A CA 1
ATOM 723 C C . SER A 1 93 ? -10.129 -8.347 16.323 1.00 84.12 93 SER A C 1
ATOM 725 O O . SER A 1 93 ? -9.845 -7.209 16.698 1.00 84.12 93 SER A O 1
ATOM 727 N N . ILE A 1 94 ? -11.334 -8.702 15.893 1.00 88.38 94 ILE A N 1
ATOM 728 C CA . ILE A 1 94 ? -12.519 -7.840 15.905 1.00 88.38 94 ILE A CA 1
ATOM 729 C C . ILE A 1 94 ? -13.519 -8.287 16.974 1.00 88.38 94 ILE A C 1
ATOM 731 O O . ILE A 1 94 ? -14.693 -7.957 16.901 1.00 88.38 94 ILE A O 1
ATOM 735 N N . ARG A 1 95 ? -13.100 -9.080 17.965 1.00 88.75 95 ARG A N 1
ATOM 736 C CA . ARG A 1 95 ? -14.005 -9.507 19.035 1.00 88.75 95 ARG A CA 1
ATOM 737 C C . ARG A 1 95 ? -14.319 -8.320 19.964 1.00 88.75 95 ARG A C 1
ATOM 739 O O . ARG A 1 95 ? -13.371 -7.745 20.499 1.00 88.75 95 ARG A O 1
ATOM 746 N N . PRO A 1 96 ? -15.600 -7.969 20.192 1.00 87.38 96 PRO A N 1
ATOM 747 C CA . PRO A 1 96 ? -15.958 -6.879 21.106 1.00 87.38 96 PRO A CA 1
ATOM 748 C C . PRO A 1 96 ? -15.587 -7.185 22.560 1.00 87.38 96 PRO A C 1
ATOM 750 O O . PRO A 1 96 ? -15.069 -6.338 23.283 1.00 87.38 96 PRO A O 1
ATOM 753 N N . GLY A 1 97 ? -15.857 -8.423 22.973 1.00 85.81 97 GLY A N 1
ATOM 754 C CA . GLY A 1 97 ? -15.631 -8.942 24.309 1.00 85.81 97 GLY A CA 1
ATOM 755 C C . GLY A 1 97 ? -14.243 -9.522 24.550 1.00 85.81 97 GLY A C 1
ATOM 756 O O . GLY A 1 97 ? -13.619 -10.068 23.640 1.00 85.81 97 GLY A O 1
ATOM 757 N N . SER A 1 98 ? -13.782 -9.484 25.802 1.00 82.44 98 SER A N 1
ATOM 758 C CA . SER A 1 98 ? -12.514 -10.113 26.213 1.00 82.44 98 SER A CA 1
ATOM 759 C C . SER A 1 98 ? -12.714 -11.353 27.086 1.00 82.44 98 SER A C 1
ATOM 761 O O . SER A 1 98 ? -11.880 -12.257 27.066 1.00 82.44 98 SER A O 1
ATOM 763 N N . LYS A 1 99 ? -13.806 -11.421 27.849 1.00 87.19 99 LYS A N 1
ATOM 764 C CA . LYS A 1 99 ? -14.090 -12.488 28.814 1.00 87.19 99 LYS A CA 1
ATOM 765 C C . LYS A 1 99 ? -15.058 -13.524 28.247 1.00 87.19 99 LYS A C 1
ATOM 767 O O . LYS A 1 99 ? -15.682 -13.339 27.201 1.00 87.19 99 LYS A O 1
ATOM 772 N N . VAL A 1 100 ? -15.149 -14.661 28.928 1.00 86.81 100 VAL A N 1
ATOM 773 C CA . VAL A 1 100 ? -16.182 -15.668 28.654 1.00 86.81 100 VAL A CA 1
ATOM 774 C C . VAL A 1 100 ? -17.538 -15.067 29.025 1.00 86.81 100 VAL A C 1
ATOM 776 O O . VAL A 1 100 ? -17.675 -14.509 30.109 1.00 86.81 100 VAL A O 1
ATOM 779 N N . GLY A 1 101 ? -18.506 -15.146 28.112 1.00 88.94 101 GLY A N 1
ATOM 780 C CA . GLY A 1 101 ? -19.817 -14.503 28.252 1.00 88.94 101 GLY A CA 1
ATOM 781 C C . GLY A 1 101 ? -19.905 -13.091 27.662 1.00 88.94 101 GLY A C 1
ATOM 782 O O . GLY A 1 101 ? -21.013 -12.610 27.454 1.00 88.94 101 GLY A O 1
ATOM 783 N N . ASP A 1 102 ? -18.778 -12.447 27.333 1.00 90.69 102 ASP A N 1
ATOM 784 C CA . ASP A 1 102 ? -18.813 -11.182 26.595 1.00 90.69 102 ASP A CA 1
ATOM 785 C C . ASP A 1 102 ? -19.168 -11.418 25.111 1.00 90.69 102 ASP A C 1
ATOM 787 O O . ASP A 1 102 ? -18.795 -12.470 24.563 1.00 90.69 102 ASP A O 1
ATOM 791 N N . PRO A 1 103 ? -19.753 -10.410 24.429 1.00 90.62 103 PRO A N 1
ATOM 792 C CA . PRO A 1 103 ? -20.107 -10.493 23.019 1.00 90.62 103 PRO A CA 1
ATOM 793 C C . PRO A 1 103 ? -18.938 -10.950 22.146 1.00 90.62 103 PRO A C 1
ATOM 795 O O . PRO A 1 103 ? -17.779 -10.530 22.283 1.00 90.62 103 PRO A O 1
ATOM 798 N N . THR A 1 104 ? -19.254 -11.853 21.241 1.00 92.00 104 THR A N 1
ATOM 799 C CA . THR A 1 104 ? -18.327 -12.474 20.310 1.00 92.00 104 THR A CA 1
ATOM 800 C C . THR A 1 104 ? -18.446 -11.834 18.931 1.00 92.00 104 THR A C 1
ATOM 802 O O . THR A 1 104 ? -19.233 -10.919 18.708 1.00 92.00 104 THR A O 1
ATOM 805 N N . VAL A 1 105 ? -17.632 -12.299 17.984 1.00 92.56 105 VAL A N 1
ATOM 806 C CA . VAL A 1 105 ? -17.693 -11.825 16.593 1.00 92.56 105 VAL A CA 1
ATOM 807 C C . VAL A 1 105 ? -19.063 -12.115 15.962 1.00 92.56 105 VAL A C 1
ATOM 809 O O . VAL A 1 105 ? -19.493 -11.362 15.099 1.00 92.56 105 VAL A O 1
ATOM 812 N N . HIS A 1 106 ? -19.773 -13.151 16.417 1.00 93.81 106 HIS A N 1
ATOM 813 C CA . HIS A 1 106 ? -21.103 -13.505 15.908 1.00 93.81 106 HIS A CA 1
ATOM 814 C C . HIS A 1 106 ? -22.198 -12.516 16.316 1.00 93.81 106 HIS A C 1
ATOM 816 O O . HIS A 1 106 ? -23.212 -12.416 15.635 1.00 93.81 106 HIS A O 1
ATOM 822 N N . ASP A 1 107 ? -21.975 -11.767 17.395 1.00 93.56 107 ASP A N 1
ATOM 823 C CA . ASP A 1 107 ? -22.921 -10.776 17.910 1.00 93.56 107 ASP A CA 1
ATOM 824 C C . ASP A 1 107 ? -22.743 -9.405 17.234 1.00 93.56 107 ASP A C 1
ATOM 826 O O . ASP A 1 107 ? -23.491 -8.465 17.499 1.00 93.56 107 ASP A O 1
ATOM 830 N N . LEU A 1 108 ? -21.734 -9.263 16.366 1.00 94.50 108 LEU A N 1
ATOM 831 C CA . LEU A 1 108 ? -21.499 -8.040 15.613 1.00 94.50 108 LEU A CA 1
ATOM 832 C C . LEU A 1 108 ? -22.541 -7.862 14.519 1.00 94.50 108 LEU A C 1
ATOM 834 O O . LEU A 1 108 ? -22.735 -8.725 13.664 1.00 94.50 108 LEU A O 1
ATOM 838 N N . ARG A 1 109 ? -23.126 -6.668 14.481 1.00 95.50 109 ARG A N 1
ATOM 839 C CA . ARG A 1 109 ? -24.078 -6.285 13.442 1.00 95.50 109 ARG A CA 1
ATOM 840 C C . ARG A 1 109 ? -23.509 -5.306 12.432 1.00 95.50 109 ARG A C 1
ATOM 842 O O . ARG A 1 109 ? -23.845 -5.377 11.254 1.00 95.50 109 ARG A O 1
ATOM 849 N N . ALA A 1 110 ? -22.665 -4.391 12.888 1.00 94.81 110 ALA A N 1
ATOM 850 C CA . ALA A 1 110 ? -21.974 -3.451 12.021 1.00 94.81 110 ALA A CA 1
ATOM 851 C C . ALA A 1 110 ? -20.614 -3.091 12.612 1.00 94.81 110 ALA A C 1
ATOM 853 O O . ALA A 1 110 ? -20.470 -2.993 13.831 1.00 94.81 110 ALA A O 1
ATOM 854 N N . VAL A 1 111 ? -19.642 -2.851 11.736 1.00 93.00 111 VAL A N 1
ATOM 855 C CA . VAL A 1 111 ? -18.311 -2.341 12.072 1.00 93.00 111 VAL A CA 1
ATOM 856 C C . VAL A 1 111 ? -18.012 -1.182 11.132 1.00 93.00 111 VAL A C 1
ATOM 858 O O . VAL A 1 111 ? -18.305 -1.270 9.940 1.00 93.00 111 VAL A O 1
ATOM 861 N N . ARG A 1 112 ? -17.435 -0.098 11.651 1.00 90.81 112 ARG A N 1
ATOM 862 C CA . ARG A 1 112 ? -16.940 1.013 10.834 1.00 90.81 112 ARG A CA 1
ATOM 863 C C . ARG A 1 112 ? -15.497 1.346 11.176 1.00 90.81 112 ARG A C 1
ATOM 865 O O . ARG A 1 112 ? -15.087 1.258 12.332 1.00 90.81 112 ARG A O 1
ATOM 872 N N . TYR A 1 113 ? -14.762 1.753 10.150 1.00 87.00 113 TYR A N 1
ATOM 873 C CA . TYR A 1 113 ? -13.419 2.299 10.264 1.00 87.00 113 TYR A CA 1
ATOM 874 C C . TYR A 1 113 ? -13.500 3.814 10.140 1.00 87.00 113 TYR A C 1
ATOM 876 O O . TYR A 1 113 ? -14.114 4.333 9.207 1.00 87.00 113 TYR A O 1
ATOM 884 N N . ASN A 1 114 ? -12.874 4.513 11.072 1.00 85.06 114 ASN A N 1
ATOM 885 C CA . ASN A 1 114 ? -12.761 5.959 11.037 1.00 85.06 114 ASN A CA 1
ATOM 886 C C . ASN A 1 114 ? -11.434 6.368 10.383 1.00 85.06 114 ASN A C 1
ATOM 888 O O . ASN A 1 114 ? -10.467 5.604 10.338 1.00 85.06 114 ASN A O 1
ATOM 892 N N . VAL A 1 115 ? -11.377 7.602 9.880 1.00 79.75 115 VAL A N 1
ATOM 893 C CA . VAL A 1 115 ? -10.194 8.147 9.182 1.00 79.75 115 VAL A CA 1
ATOM 894 C C . VAL A 1 115 ? -8.974 8.254 10.109 1.00 79.75 115 VAL A C 1
ATOM 896 O O . VAL A 1 115 ? -7.834 8.219 9.656 1.00 79.75 115 VAL A O 1
ATOM 899 N N . ASP A 1 116 ? -9.197 8.341 11.418 1.00 77.38 116 ASP A N 1
ATOM 900 C CA . ASP A 1 116 ? -8.148 8.356 12.440 1.00 77.38 116 ASP A CA 1
ATOM 901 C C . ASP A 1 116 ? -7.527 6.969 12.708 1.00 77.38 116 ASP A C 1
ATOM 903 O O . ASP A 1 116 ? -6.555 6.868 13.460 1.00 77.38 116 ASP A O 1
ATOM 907 N N . GLY A 1 117 ? -8.059 5.913 12.081 1.00 74.81 117 GLY A N 1
ATOM 908 C CA . GLY A 1 117 ? -7.655 4.523 12.290 1.00 74.81 117 GLY A CA 1
ATOM 909 C C . GLY A 1 117 ? -8.363 3.842 13.463 1.00 74.81 117 GLY A C 1
ATOM 910 O O . GLY A 1 117 ? -8.065 2.683 13.757 1.00 74.81 117 GLY A O 1
ATOM 911 N N . SER A 1 118 ? -9.299 4.525 14.132 1.00 81.50 118 SER A N 1
ATOM 912 C CA . SER A 1 118 ? -10.152 3.896 15.138 1.00 81.50 118 SER A CA 1
ATOM 913 C C . SER A 1 118 ? -11.225 3.026 14.478 1.00 81.50 118 SER A C 1
ATOM 915 O O . SER A 1 118 ? -11.590 3.198 13.312 1.00 81.50 118 SER A O 1
ATOM 917 N N . MET A 1 119 ? -11.719 2.052 15.236 1.00 87.19 119 MET A N 1
ATOM 918 C CA . MET A 1 119 ? -12.776 1.150 14.801 1.00 87.19 119 MET A CA 1
ATOM 919 C C . MET A 1 119 ? -13.901 1.185 15.825 1.00 87.19 119 MET A C 1
ATOM 921 O O . MET A 1 119 ? -13.654 1.146 17.033 1.00 87.19 119 MET A O 1
ATOM 925 N N . GLU A 1 120 ? -15.133 1.211 15.340 1.00 91.88 120 GLU A N 1
ATOM 926 C CA . GLU A 1 120 ? -16.333 1.158 16.168 1.00 91.88 120 GLU A CA 1
ATOM 927 C C . GLU A 1 120 ? -17.271 0.058 15.678 1.00 91.88 120 GLU A C 1
ATOM 929 O O . GLU A 1 120 ? -17.241 -0.327 14.507 1.00 91.88 120 GLU A O 1
ATOM 934 N N . PHE A 1 121 ? -18.119 -0.442 16.570 1.00 93.56 121 PHE A N 1
ATOM 935 C CA . PHE A 1 121 ? -19.066 -1.510 16.292 1.00 93.56 121 PHE A CA 1
ATOM 936 C C . PHE A 1 121 ? -20.460 -1.232 16.848 1.00 93.56 121 PHE A C 1
ATOM 938 O O . PHE A 1 121 ? -20.658 -0.364 17.699 1.00 93.56 121 PHE A O 1
ATOM 945 N N . LYS A 1 122 ? -21.426 -2.014 16.367 1.00 96.44 122 LYS A N 1
ATOM 946 C CA . LYS A 1 122 ? -22.770 -2.140 16.929 1.00 96.44 122 LYS A CA 1
ATOM 947 C C . LYS A 1 122 ? -23.127 -3.610 17.110 1.00 96.44 122 LYS A C 1
ATOM 949 O O . LYS A 1 122 ? -22.789 -4.425 16.250 1.00 96.44 122 LYS A O 1
ATOM 954 N N . LEU A 1 123 ? -23.849 -3.918 18.184 1.00 94.81 123 LEU A N 1
ATOM 955 C CA . LEU A 1 123 ? -24.444 -5.241 18.407 1.00 94.81 123 LEU A CA 1
ATOM 956 C C . LEU A 1 123 ? -25.881 -5.291 17.868 1.00 94.81 123 LEU A C 1
ATOM 958 O O . LEU A 1 123 ? -26.274 -6.265 17.235 1.00 94.81 123 LEU A O 1
ATOM 962 N N . LEU A 1 124 ? -26.645 -4.203 18.013 1.00 95.62 124 LEU A N 1
ATOM 963 C CA . LEU A 1 124 ? -27.943 -4.021 17.359 1.00 95.62 124 LEU A CA 1
ATOM 964 C C . LEU A 1 124 ? -27.905 -2.825 16.402 1.00 95.62 124 LEU A C 1
ATOM 966 O O . LEU A 1 124 ? -27.185 -1.854 16.618 1.00 95.62 124 LEU A O 1
ATOM 970 N N . HIS A 1 125 ? -28.713 -2.847 15.338 1.00 93.50 125 HIS A N 1
ATOM 971 C CA . HIS A 1 125 ? -28.756 -1.734 14.376 1.00 93.50 125 HIS A CA 1
ATOM 972 C C . HIS A 1 125 ? -29.193 -0.404 15.014 1.00 93.50 125 HIS A C 1
ATOM 974 O O . HIS A 1 125 ? -28.709 0.659 14.612 1.00 93.50 125 HIS A O 1
ATOM 980 N N . SER A 1 126 ? -30.072 -0.488 16.018 1.00 95.44 126 SER A N 1
ATOM 981 C CA . SER A 1 126 ? -30.599 0.632 16.801 1.00 95.44 126 SER A CA 1
ATOM 982 C C . SER A 1 126 ? -29.586 1.243 17.766 1.00 95.44 126 SER A C 1
ATOM 984 O O . SER A 1 126 ? -29.778 2.378 18.192 1.00 95.44 126 SER A O 1
ATOM 986 N N . ASP A 1 127 ? -28.523 0.517 18.117 1.00 93.88 127 ASP A N 1
ATOM 987 C CA . ASP A 1 127 ? -27.569 0.975 19.122 1.00 93.88 127 ASP A CA 1
ATOM 988 C C . ASP A 1 127 ? -26.703 2.123 18.601 1.00 93.88 127 ASP A C 1
ATOM 990 O O . ASP A 1 127 ? -26.479 2.302 17.396 1.00 93.88 127 ASP A O 1
ATOM 994 N N . ASN A 1 128 ? -26.149 2.880 19.543 1.00 96.44 128 ASN A N 1
ATOM 995 C CA . ASN A 1 128 ? -25.078 3.820 19.254 1.00 96.44 128 ASN A CA 1
ATOM 996 C C . ASN A 1 128 ? -23.771 3.072 18.958 1.00 96.44 128 ASN A C 1
ATOM 998 O O . ASN A 1 128 ? -23.522 1.994 19.496 1.00 96.44 128 ASN A O 1
ATOM 1002 N N . TRP A 1 129 ? -22.930 3.669 18.112 1.00 95.19 129 TRP A N 1
ATOM 1003 C CA . TRP A 1 129 ? -21.593 3.154 17.822 1.00 95.19 129 TRP A CA 1
ATOM 1004 C C . TRP A 1 129 ? -20.754 3.076 19.102 1.00 95.19 129 TRP A C 1
ATOM 1006 O O . TRP A 1 129 ? -20.694 4.038 19.865 1.00 95.19 129 TRP A O 1
ATOM 1016 N N . GLN A 1 130 ? -20.121 1.927 19.326 1.00 92.56 130 GLN A N 1
ATOM 1017 C CA . GLN A 1 130 ? -19.242 1.668 20.463 1.00 92.56 130 GLN A CA 1
ATOM 1018 C C . GLN A 1 130 ? -17.800 1.509 19.978 1.00 92.56 130 GLN A C 1
ATOM 1020 O O . GLN A 1 130 ? -17.575 0.816 18.986 1.00 92.56 130 GLN A O 1
ATOM 1025 N N . PRO A 1 131 ? -16.802 2.098 20.650 1.00 90.19 131 PRO A N 1
ATOM 1026 C CA . PRO A 1 131 ? -15.408 1.954 20.252 1.00 90.19 131 PRO A CA 1
ATOM 1027 C C . PRO A 1 131 ? -14.886 0.551 20.554 1.00 90.19 131 PRO A C 1
ATOM 1029 O O . PRO A 1 131 ? -15.141 -0.016 21.619 1.00 90.19 131 PRO A O 1
ATOM 1032 N N . PHE A 1 132 ? -14.066 0.009 19.657 1.00 86.94 132 PHE A N 1
ATOM 1033 C CA . PHE A 1 132 ? -13.243 -1.139 20.006 1.00 86.94 132 PHE A CA 1
ATOM 1034 C C . PHE A 1 132 ? -12.165 -0.728 21.009 1.00 86.94 132 PHE A C 1
ATOM 1036 O O . PHE A 1 132 ? -11.345 0.151 20.753 1.00 86.94 132 PHE A O 1
ATOM 1043 N N . THR A 1 133 ? -12.103 -1.428 22.139 1.00 74.44 133 THR A N 1
ATOM 1044 C CA . THR A 1 133 ? -11.117 -1.169 23.203 1.00 74.44 133 THR A CA 1
ATOM 1045 C C . THR A 1 133 ? -9.820 -1.966 23.035 1.00 74.44 133 THR A C 1
ATOM 1047 O O . THR A 1 133 ? -8.960 -1.951 23.920 1.00 74.44 133 THR A O 1
ATOM 1050 N N . SER A 1 134 ? -9.645 -2.649 21.896 1.00 71.06 134 SER A N 1
ATOM 1051 C CA . SER A 1 134 ? -8.472 -3.487 21.633 1.00 71.06 134 SER A CA 1
ATOM 1052 C C . SER A 1 134 ? -7.178 -2.673 21.759 1.00 71.06 134 SER A C 1
ATOM 1054 O O . SER A 1 134 ? -7.003 -1.678 21.050 1.00 71.06 134 SER A O 1
ATOM 1056 N N . PRO A 1 135 ? -6.212 -3.111 22.591 1.00 64.25 135 PRO A N 1
ATOM 1057 C CA . PRO A 1 135 ? -4.921 -2.444 22.728 1.00 64.25 135 PRO A CA 1
ATOM 1058 C C . PRO A 1 135 ? -4.174 -2.253 21.403 1.00 64.25 135 PRO A C 1
ATOM 1060 O O . PRO A 1 135 ? -3.392 -1.311 21.283 1.00 64.25 135 PRO A O 1
ATOM 1063 N N . SER A 1 136 ? -4.424 -3.130 20.421 1.00 63.56 136 SER A N 1
ATOM 1064 C CA . SER A 1 136 ? -3.799 -3.097 19.091 1.00 63.56 136 SER A CA 1
ATOM 1065 C C . SER A 1 136 ? -4.284 -1.953 18.194 1.00 63.56 136 SER A C 1
ATOM 1067 O O . SER A 1 136 ? -3.542 -1.527 17.317 1.00 63.56 136 SER A O 1
ATOM 1069 N N . LEU A 1 137 ? -5.478 -1.411 18.454 1.00 62.62 137 LEU A N 1
ATOM 1070 C CA . LEU A 1 137 ? -6.076 -0.312 17.687 1.00 62.62 137 LEU A CA 1
ATOM 1071 C C . LEU A 1 137 ? -5.662 1.077 18.197 1.00 62.62 137 LEU A C 1
ATOM 1073 O O . LEU A 1 137 ? -6.000 2.089 17.595 1.00 62.62 137 LEU A O 1
ATOM 1077 N N . ARG A 1 138 ? -4.906 1.159 19.300 1.00 59.25 138 ARG A N 1
ATOM 1078 C CA . ARG A 1 138 ? -4.567 2.433 19.962 1.00 59.25 138 ARG A CA 1
ATOM 1079 C C . ARG A 1 138 ? -3.463 3.248 19.276 1.00 59.25 138 ARG A C 1
ATOM 1081 O O . ARG A 1 138 ? -2.813 4.051 19.941 1.00 59.25 138 ARG A O 1
ATOM 1088 N N . LYS A 1 139 ? -3.189 3.046 17.984 1.00 55.28 139 LYS A N 1
ATOM 1089 C CA . LYS A 1 139 ? -2.049 3.694 17.318 1.00 55.28 139 LYS A CA 1
ATOM 1090 C C . LYS A 1 139 ? -2.358 4.155 15.892 1.00 55.28 139 LYS A C 1
ATOM 1092 O O . LYS A 1 139 ? -2.166 3.397 14.946 1.00 55.28 139 LYS A O 1
ATOM 1097 N N . THR A 1 140 ? -2.735 5.439 15.843 1.00 56.56 140 THR A N 1
ATOM 1098 C CA . THR A 1 140 ? -2.431 6.492 14.848 1.00 56.56 140 THR A CA 1
ATOM 1099 C C . THR A 1 140 ? -2.731 6.229 13.375 1.00 56.56 140 THR A C 1
ATOM 1101 O O . THR A 1 140 ? -2.236 5.264 12.807 1.00 56.56 140 THR A O 1
ATOM 1104 N N . CYS A 1 141 ? -3.394 7.205 12.740 1.00 54.34 141 CYS A N 1
ATOM 1105 C CA . CYS A 1 141 ? -3.372 7.468 11.299 1.00 54.34 141 CYS A CA 1
ATOM 1106 C C . CYS A 1 141 ? -1.979 7.182 10.714 1.00 54.34 141 CYS A C 1
ATOM 1108 O O . CYS A 1 141 ? -1.010 7.892 10.994 1.00 54.34 141 CYS A O 1
ATOM 1110 N N . VAL A 1 142 ? -1.873 6.099 9.941 1.00 63.16 142 VAL A N 1
ATOM 1111 C CA . VAL A 1 142 ? -0.622 5.709 9.298 1.00 63.16 142 VAL A CA 1
ATOM 1112 C C . VAL A 1 142 ? -0.659 6.266 7.887 1.00 63.16 142 VAL A C 1
ATOM 1114 O O . VAL A 1 142 ? -1.275 5.686 6.995 1.00 63.16 142 VAL A O 1
ATOM 1117 N N . SER A 1 143 ? 0.016 7.395 7.674 1.00 70.88 143 SER A N 1
ATOM 1118 C CA . SER A 1 143 ? 0.504 7.717 6.335 1.00 70.88 143 SER A CA 1
ATOM 1119 C C . SER A 1 143 ? 1.380 6.547 5.893 1.00 70.88 143 SER A C 1
ATOM 1121 O O . SER A 1 143 ? 2.471 6.347 6.428 1.00 70.88 143 SER A O 1
ATOM 1123 N N . VAL A 1 144 ? 0.866 5.722 4.981 1.00 80.56 144 VAL A N 1
ATOM 1124 C CA . VAL A 1 144 ? 1.566 4.521 4.524 1.00 80.56 144 VAL A CA 1
ATOM 1125 C C . VAL A 1 144 ? 2.716 4.962 3.629 1.00 80.56 144 VAL A C 1
ATOM 1127 O O . VAL A 1 144 ? 2.492 5.596 2.598 1.00 80.56 144 VAL A O 1
ATOM 1130 N N . ALA A 1 145 ? 3.945 4.664 4.046 1.00 84.88 145 ALA A N 1
ATOM 1131 C CA . ALA A 1 145 ? 5.127 4.995 3.264 1.00 84.88 145 ALA A CA 1
ATOM 1132 C C . ALA A 1 145 ? 5.138 4.201 1.941 1.00 84.88 145 ALA A C 1
ATOM 1134 O O . ALA A 1 145 ? 4.623 3.078 1.902 1.00 84.88 145 ALA A O 1
ATOM 1135 N N . PRO A 1 146 ? 5.740 4.738 0.867 1.00 87.25 146 PRO A N 1
ATOM 1136 C CA . PRO A 1 146 ? 6.013 3.960 -0.334 1.00 87.25 146 PRO A CA 1
ATOM 1137 C C . PRO A 1 146 ? 6.855 2.722 -0.004 1.00 87.25 146 PRO A C 1
ATOM 1139 O O . PRO A 1 146 ? 7.789 2.787 0.796 1.00 87.25 146 PRO A O 1
ATOM 1142 N N . LEU A 1 147 ? 6.527 1.593 -0.631 1.00 88.12 147 LEU A N 1
ATOM 1143 C CA . LEU A 1 147 ? 7.265 0.337 -0.497 1.00 88.12 147 LEU A CA 1
ATOM 1144 C C . LEU A 1 147 ? 8.664 0.438 -1.104 1.00 88.12 147 LEU A C 1
ATOM 1146 O O . LEU A 1 147 ? 9.612 -0.157 -0.595 1.00 88.12 147 LEU A O 1
ATOM 1150 N N . TYR A 1 148 ? 8.787 1.212 -2.179 1.00 87.19 148 TYR A N 1
ATOM 1151 C CA . TYR A 1 148 ? 10.036 1.434 -2.883 1.00 87.19 148 TYR A CA 1
ATOM 1152 C C . TYR A 1 148 ? 10.312 2.931 -2.976 1.00 87.19 148 TYR A C 1
ATOM 1154 O O . TYR A 1 148 ? 9.422 3.714 -3.289 1.00 87.19 148 TYR A O 1
ATOM 1162 N N . THR A 1 149 ? 11.558 3.328 -2.728 1.00 84.94 149 THR A N 1
ATOM 1163 C CA . THR A 1 149 ? 12.015 4.720 -2.877 1.00 84.94 149 THR A CA 1
ATOM 1164 C C . THR A 1 149 ? 12.407 5.057 -4.314 1.00 84.94 149 THR A C 1
ATOM 1166 O O . THR A 1 149 ? 12.457 6.223 -4.693 1.00 84.94 149 THR A O 1
ATOM 1169 N N . SER A 1 150 ? 12.694 4.039 -5.121 1.00 83.25 150 SER A N 1
ATOM 1170 C CA . SER A 1 150 ? 13.086 4.159 -6.519 1.00 83.25 150 SER A CA 1
ATOM 1171 C C . SER A 1 150 ? 12.679 2.901 -7.298 1.00 83.25 150 SER A C 1
ATOM 1173 O O . SER A 1 150 ? 12.393 1.859 -6.689 1.00 83.25 150 SER A O 1
ATOM 1175 N N . PRO A 1 151 ? 12.632 2.970 -8.643 1.00 82.94 151 PRO A N 1
ATOM 1176 C CA . PRO A 1 151 ? 12.427 1.793 -9.477 1.00 82.94 151 PRO A CA 1
ATOM 1177 C C . PRO A 1 151 ? 13.415 0.679 -9.120 1.00 82.94 151 PRO A C 1
ATOM 1179 O O . PRO A 1 151 ? 14.618 0.907 -8.999 1.00 82.94 151 PRO A O 1
ATOM 1182 N N . GLN A 1 152 ? 12.898 -0.536 -8.945 1.00 86.12 152 GLN A N 1
ATOM 1183 C CA . GLN A 1 152 ? 13.726 -1.689 -8.614 1.00 86.12 152 GLN A CA 1
ATOM 1184 C C . GLN A 1 152 ? 14.582 -2.087 -9.818 1.00 86.12 152 GLN A C 1
ATOM 1186 O O . GLN A 1 152 ? 14.062 -2.328 -10.911 1.00 86.12 152 GLN A O 1
ATOM 1191 N N . LYS A 1 153 ? 15.894 -2.177 -9.596 1.00 92.19 153 LYS A N 1
ATOM 1192 C CA . LYS A 1 153 ? 16.845 -2.687 -10.582 1.00 92.19 153 LYS A CA 1
ATOM 1193 C C . LYS A 1 153 ? 16.663 -4.188 -10.758 1.00 92.19 153 LYS A C 1
ATOM 1195 O O . LYS A 1 153 ? 16.378 -4.909 -9.801 1.00 92.19 153 LYS A O 1
ATOM 1200 N N . ILE A 1 154 ? 16.855 -4.673 -11.979 1.00 93.81 154 ILE A N 1
ATOM 1201 C CA . ILE A 1 154 ? 16.941 -6.114 -12.217 1.00 93.81 154 ILE A CA 1
ATOM 1202 C C . ILE A 1 154 ? 18.378 -6.605 -12.037 1.00 93.81 154 ILE A C 1
ATOM 1204 O O . ILE A 1 154 ? 19.340 -5.890 -12.302 1.00 93.81 154 ILE A O 1
ATOM 1208 N N . LYS A 1 155 ? 18.523 -7.867 -11.626 1.00 96.75 155 LYS A N 1
ATOM 1209 C CA . LYS A 1 155 ? 19.834 -8.517 -11.510 1.00 96.75 155 LYS A CA 1
ATOM 1210 C C . LYS A 1 155 ? 20.568 -8.506 -12.851 1.00 96.75 155 LYS A C 1
ATOM 1212 O O . LYS A 1 155 ? 19.950 -8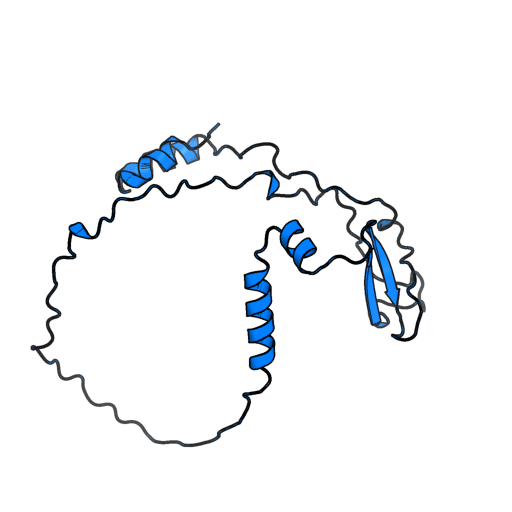.804 -13.878 1.00 96.75 155 LYS A O 1
ATOM 1217 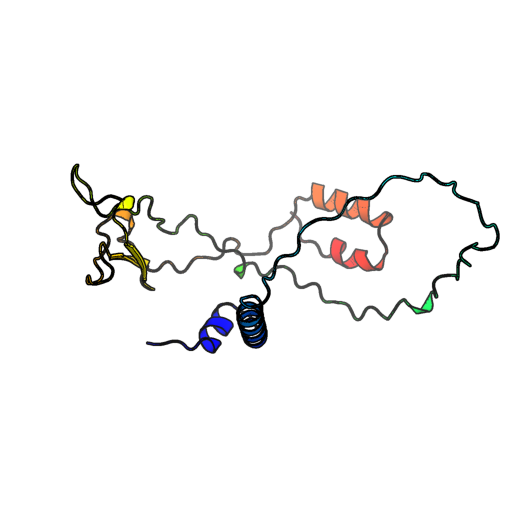N N . ALA A 1 156 ? 21.886 -8.308 -12.825 1.00 95.62 156 ALA A N 1
ATOM 1218 C CA . ALA A 1 156 ? 22.734 -8.303 -14.021 1.00 95.62 156 ALA A CA 1
ATOM 1219 C C . ALA A 1 156 ? 22.557 -9.561 -14.894 1.00 95.62 156 ALA A C 1
ATOM 1221 O O . ALA A 1 156 ? 22.447 -9.468 -16.114 1.00 95.62 156 ALA A O 1
ATOM 1222 N N . LEU A 1 157 ? 22.429 -10.742 -14.275 1.00 96.94 157 LEU A N 1
ATOM 1223 C CA . LEU A 1 157 ? 22.192 -11.996 -15.001 1.00 96.94 157 LEU A CA 1
ATOM 1224 C C . LEU A 1 157 ? 20.850 -11.992 -15.750 1.00 96.94 157 LEU A C 1
ATOM 1226 O O . LEU A 1 157 ? 20.778 -12.403 -16.904 1.00 96.94 157 LEU A O 1
ATOM 1230 N N . LYS A 1 158 ? 19.786 -11.488 -15.112 1.00 95.88 158 LYS A N 1
ATOM 1231 C CA . LYS A 1 158 ? 18.468 -11.371 -15.750 1.00 95.88 158 LYS A CA 1
ATOM 1232 C C . LYS A 1 158 ? 18.523 -10.375 -16.903 1.00 95.88 158 LYS A C 1
ATOM 1234 O O . LYS A 1 158 ? 17.972 -10.661 -17.958 1.00 95.88 158 LYS A O 1
ATOM 1239 N N . PHE A 1 159 ? 19.200 -9.241 -16.718 1.00 96.75 159 PHE A N 1
ATOM 1240 C CA . PHE A 1 159 ? 19.415 -8.273 -17.791 1.00 96.75 159 PHE A CA 1
ATOM 1241 C C . PHE A 1 159 ? 20.155 -8.914 -18.969 1.00 96.75 159 PHE A C 1
ATOM 1243 O O . PHE A 1 159 ? 19.663 -8.838 -20.088 1.00 96.75 159 PHE A O 1
ATOM 1250 N N . LYS A 1 160 ? 21.255 -9.635 -18.720 1.00 96.69 160 LYS A N 1
ATOM 1251 C CA . LYS A 1 160 ? 22.009 -10.354 -19.756 1.00 96.69 160 LYS A CA 1
ATOM 1252 C C . LYS A 1 160 ? 21.122 -11.309 -20.559 1.00 96.69 160 LYS A C 1
ATOM 1254 O O . LYS A 1 160 ? 21.118 -11.231 -21.781 1.00 96.69 160 LYS A O 1
ATOM 1259 N N . HIS A 1 161 ? 20.327 -12.148 -19.895 1.00 97.06 161 HIS A N 1
ATOM 1260 C CA . HIS A 1 161 ? 19.413 -13.061 -20.593 1.00 97.06 161 HIS A CA 1
ATOM 1261 C C . HIS A 1 161 ? 18.350 -12.313 -21.408 1.00 97.06 161 HIS A C 1
ATOM 1263 O O . HIS A 1 161 ? 17.987 -12.742 -22.498 1.00 97.06 161 HIS A O 1
ATOM 1269 N N . LEU A 1 162 ? 17.848 -11.179 -20.908 1.00 95.62 162 LEU A N 1
ATOM 1270 C CA . LEU A 1 162 ? 16.913 -10.349 -21.668 1.00 95.62 162 LEU A CA 1
ATOM 1271 C C . LEU A 1 162 ? 17.576 -9.746 -22.908 1.00 95.62 162 LEU A C 1
ATOM 1273 O O . LEU A 1 162 ? 16.940 -9.721 -23.955 1.00 95.62 162 LEU A O 1
ATOM 1277 N N . GLN A 1 163 ? 18.839 -9.316 -22.811 1.00 96.12 163 GLN A N 1
ATOM 1278 C CA . GLN A 1 163 ? 19.612 -8.846 -23.963 1.00 96.12 163 GLN A CA 1
ATOM 1279 C C . GLN A 1 163 ? 19.842 -9.965 -24.978 1.00 96.12 163 GLN A C 1
ATOM 1281 O O . GLN A 1 163 ? 19.670 -9.746 -26.175 1.00 96.12 163 GLN A O 1
ATOM 1286 N N . GLU A 1 164 ? 20.161 -11.172 -24.506 1.00 96.00 164 GLU A N 1
ATOM 1287 C CA . GLU A 1 164 ? 20.264 -12.355 -25.357 1.00 96.00 164 GLU A CA 1
ATOM 1288 C C . GLU A 1 164 ? 18.940 -12.607 -26.075 1.00 96.00 164 GLU A C 1
ATOM 1290 O O . GLU A 1 164 ? 18.958 -12.747 -27.283 1.00 96.00 164 GLU A O 1
ATOM 1295 N N . LEU A 1 165 ? 17.783 -12.544 -25.415 1.00 95.56 165 LEU A N 1
ATOM 1296 C CA . LEU A 1 165 ? 16.479 -12.759 -26.062 1.00 95.56 165 LEU A CA 1
ATOM 1297 C C . LEU A 1 165 ? 16.073 -11.677 -27.078 1.00 95.56 165 LEU A C 1
ATOM 1299 O O . LEU A 1 165 ? 15.134 -11.889 -27.842 1.00 95.56 165 LEU A O 1
ATOM 1303 N N . LYS A 1 166 ? 16.761 -10.532 -27.156 1.00 95.12 166 LYS A N 1
ATOM 1304 C CA . LYS A 1 166 ? 16.385 -9.468 -28.106 1.00 95.12 166 LYS A CA 1
ATOM 1305 C C . LYS A 1 166 ? 16.464 -9.904 -29.566 1.00 95.12 166 LYS A C 1
ATOM 1307 O O . LYS A 1 166 ? 15.699 -9.388 -30.371 1.00 95.12 166 LYS A O 1
ATOM 1312 N N . HIS A 1 167 ? 17.350 -10.836 -29.925 1.00 91.44 167 HIS A N 1
ATOM 1313 C CA . HIS A 1 167 ? 17.525 -11.236 -31.329 1.00 91.44 167 HIS A CA 1
ATOM 1314 C C . HIS A 1 167 ? 16.302 -11.951 -31.922 1.00 91.44 167 HIS A C 1
ATOM 1316 O O . HIS A 1 167 ? 16.123 -11.907 -33.135 1.00 91.44 167 HIS A O 1
ATOM 1322 N N . VAL A 1 168 ? 15.458 -12.573 -31.088 1.00 95.88 168 VAL A N 1
A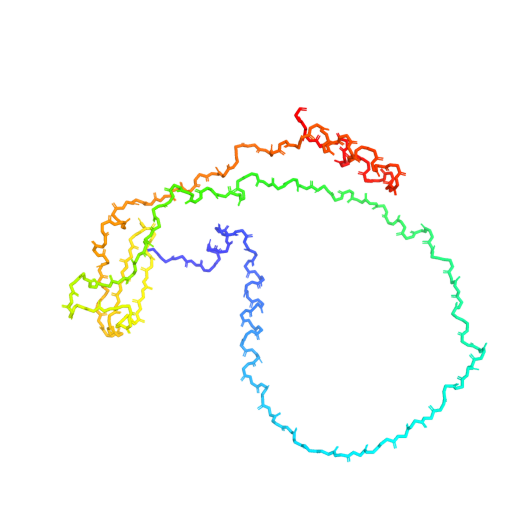TOM 1323 C CA . VAL A 1 168 ? 14.199 -13.202 -31.528 1.00 95.88 168 VAL A CA 1
ATOM 1324 C C . VAL A 1 168 ? 13.006 -12.242 -31.496 1.00 95.88 168 VAL A C 1
ATOM 1326 O O . VAL A 1 168 ? 11.915 -12.606 -31.925 1.00 95.88 168 VAL A O 1
ATOM 1329 N N . LEU A 1 169 ? 13.188 -11.023 -30.978 1.00 92.88 169 LEU A N 1
ATOM 1330 C CA . LEU A 1 169 ? 12.136 -10.016 -30.860 1.00 92.88 169 LEU A CA 1
ATOM 1331 C C . LEU A 1 169 ? 12.251 -8.964 -31.974 1.00 92.88 169 LEU A C 1
ATOM 1333 O O . LEU A 1 169 ? 13.368 -8.604 -32.362 1.00 92.88 169 LEU A O 1
ATOM 1337 N N . PRO A 1 170 ? 11.124 -8.393 -32.444 1.00 95.38 170 PRO A N 1
ATOM 1338 C CA . PRO A 1 170 ? 11.153 -7.288 -33.397 1.00 95.38 170 PRO A CA 1
ATOM 1339 C C . PRO A 1 170 ? 11.954 -6.093 -32.864 1.00 95.38 170 PRO A C 1
ATOM 1341 O O . PRO A 1 170 ? 11.925 -5.788 -31.665 1.00 95.38 170 PRO A O 1
ATOM 1344 N N . LYS A 1 171 ? 12.651 -5.396 -33.769 1.00 93.06 171 LYS A N 1
ATOM 1345 C CA . LYS A 1 171 ? 13.556 -4.280 -33.436 1.00 93.06 171 LYS A CA 1
ATOM 1346 C C . LYS A 1 171 ? 12.859 -3.145 -32.685 1.00 93.06 171 LYS A C 1
ATOM 1348 O O . LYS A 1 171 ? 13.479 -2.512 -31.837 1.00 93.06 171 LYS A O 1
ATOM 1353 N N . ASP A 1 172 ? 11.564 -2.960 -32.912 1.00 93.31 172 ASP A N 1
ATOM 1354 C CA . ASP A 1 172 ? 10.749 -1.917 -32.278 1.00 93.31 172 ASP A CA 1
ATOM 1355 C C . ASP A 1 172 ? 10.692 -2.046 -30.749 1.00 93.31 172 ASP A C 1
ATOM 1357 O O . ASP A 1 172 ? 10.505 -1.066 -30.029 1.00 93.31 172 ASP A O 1
ATOM 1361 N N . PHE A 1 173 ? 10.913 -3.252 -30.218 1.00 91.06 173 PHE A N 1
ATOM 1362 C CA . PHE A 1 173 ? 10.927 -3.498 -28.777 1.00 91.06 173 PHE A CA 1
ATOM 1363 C C . PHE A 1 173 ? 12.316 -3.354 -28.153 1.00 91.06 173 PHE A C 1
ATOM 1365 O O . PHE A 1 173 ? 12.426 -3.306 -26.929 1.00 91.06 173 PHE A O 1
ATOM 1372 N N . HIS A 1 174 ? 13.384 -3.279 -28.952 1.00 93.06 174 HIS A N 1
ATOM 1373 C CA . HIS A 1 174 ? 14.759 -3.260 -28.446 1.00 93.06 174 HIS A CA 1
ATOM 1374 C C . HIS A 1 174 ? 15.041 -2.072 -27.512 1.00 93.06 174 HIS A C 1
ATOM 1376 O O . HIS A 1 174 ? 15.574 -2.333 -26.429 1.00 93.06 174 HIS A O 1
ATOM 1382 N N . PRO A 1 175 ? 14.595 -0.830 -27.816 1.00 93.94 175 PRO A N 1
ATOM 1383 C CA . PRO 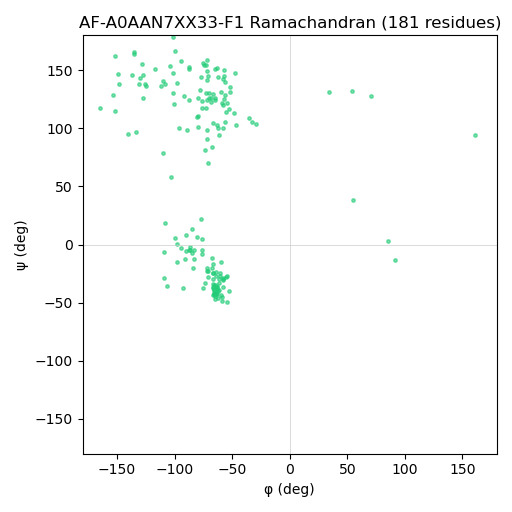A 1 175 ? 14.825 0.322 -26.941 1.00 93.94 175 PRO A CA 1
ATOM 1384 C C . PRO A 1 175 ? 14.269 0.141 -25.524 1.00 93.94 175 PRO A C 1
ATOM 1386 O O . PRO A 1 175 ? 14.834 0.660 -24.564 1.00 93.94 175 PRO A O 1
ATOM 1389 N N . PHE A 1 176 ? 13.178 -0.619 -25.370 1.00 92.00 176 PHE A N 1
ATOM 1390 C CA . PHE A 1 176 ? 12.615 -0.917 -24.053 1.00 92.00 176 PHE A CA 1
ATOM 1391 C C . PHE A 1 176 ? 13.579 -1.750 -23.201 1.00 92.00 176 PHE A C 1
ATOM 1393 O O . PHE A 1 176 ? 13.763 -1.444 -22.026 1.00 92.00 176 PHE A O 1
ATOM 1400 N N . TYR A 1 177 ? 14.196 -2.782 -23.785 1.00 92.88 177 TYR A N 1
ATOM 1401 C CA . TYR A 1 177 ? 15.140 -3.650 -23.077 1.00 92.88 177 TYR A CA 1
ATOM 1402 C C . TYR A 1 177 ? 16.487 -2.965 -22.835 1.00 92.88 177 TYR A C 1
ATOM 1404 O O . TYR A 1 177 ? 17.106 -3.202 -21.801 1.00 92.88 177 TYR A O 1
ATOM 1412 N N . ASP A 1 178 ? 16.924 -2.100 -23.752 1.00 92.50 178 ASP A N 1
ATOM 1413 C CA . ASP A 1 178 ? 18.152 -1.304 -23.600 1.00 92.50 178 ASP A CA 1
ATOM 1414 C C . ASP A 1 178 ? 18.056 -0.298 -22.456 1.00 92.50 178 ASP A C 1
ATOM 1416 O O . ASP A 1 178 ? 19.023 -0.071 -21.734 1.00 92.50 178 ASP A O 1
ATOM 1420 N N . ALA A 1 179 ? 16.866 0.261 -22.246 1.00 92.19 179 ALA A N 1
ATOM 1421 C CA . ALA A 1 179 ? 16.604 1.219 -21.187 1.00 92.19 179 ALA A CA 1
ATOM 1422 C C . ALA A 1 179 ? 16.280 0.569 -19.829 1.00 92.19 179 ALA A C 1
ATOM 1424 O O . ALA A 1 179 ? 15.747 1.265 -18.972 1.00 92.19 179 ALA A O 1
ATOM 1425 N N . LEU A 1 180 ? 16.510 -0.733 -19.601 1.00 90.69 180 LEU A N 1
ATOM 1426 C CA . LEU A 1 180 ? 16.233 -1.372 -18.302 1.00 90.69 180 LEU A CA 1
ATOM 1427 C C . LEU A 1 180 ? 17.346 -1.104 -17.277 1.00 90.69 180 LEU A C 1
ATOM 1429 O O . LEU A 1 180 ? 18.511 -1.441 -17.497 1.00 90.69 180 LEU A O 1
ATOM 1433 N N . ASP A 1 181 ? 16.963 -0.586 -16.108 1.00 91.06 181 ASP A N 1
ATOM 1434 C CA . ASP A 1 181 ? 17.898 -0.367 -15.001 1.00 91.06 181 ASP A CA 1
ATOM 1435 C C . ASP A 1 181 ? 18.335 -1.707 -14.397 1.00 91.06 181 ASP A C 1
ATOM 1437 O O . ASP A 1 181 ? 17.504 -2.549 -14.039 1.00 91.06 181 ASP A O 1
ATOM 1441 N N . HIS A 1 182 ? 19.642 -1.884 -14.233 1.00 91.88 182 HIS A N 1
ATOM 1442 C CA . HIS A 1 182 ? 20.240 -3.101 -13.696 1.00 91.88 182 HIS A CA 1
ATOM 1443 C C . HIS A 1 182 ? 21.336 -2.796 -12.664 1.00 91.88 182 HIS A C 1
ATOM 1445 O O . HIS A 1 182 ? 21.756 -1.643 -12.489 1.00 91.88 182 HIS A O 1
ATOM 1451 N N . GLU A 1 183 ? 21.685 -3.828 -11.896 1.00 88.44 183 GLU A N 1
ATOM 1452 C CA . GLU A 1 183 ? 22.751 -3.823 -10.881 1.00 88.44 183 GLU A CA 1
ATOM 1453 C C . GLU A 1 183 ? 24.153 -3.752 -11.485 1.00 88.44 183 GLU A C 1
ATOM 1455 O O . GLU A 1 183 ? 24.403 -4.473 -12.480 1.00 88.44 183 GLU A O 1
#

pLDDT: mean 72.21, std 20.42, range [29.11, 97.06]

Sequence (183 aa):
MSFSVKELCEMVNVSYDRVLEANVRVSNEEEDSVESDGGDTAANEDSLEHDPENDPDYTPVNEDAVAVDRGRSRKRANPDAWKDFSKVNISKSIRPGSKVGDPTVHDLRAVRYNVDGSMEFKLLHSDNWQPFTSPSLRKTCVSVAPLYTSPQKIKALKFKHLQELKHVLPKDFHPFYDALDHE

Secondary structure (DSSP, 8-state):
-PPPHHHHHHHTT--HHHHHHHHHHHHHTTS--------------------TT---------GGG---------PPPPGGGSB--TTS---S---S--STTS--GGG--EEEE-TTS-EEEESSTTSPPEE---GGG-S----PPBS-SSPPPBPHHHHHHHHHHGGGS-GGGHHHHHT--B-

Foldseek 3Di:
DDDDPVNVCVVVVHDPVVVVVVVVVVVVVVPDDDDDDDDDDDDDDDDDDDDPPPPPPPDPPPPVVPPPCPPPPPDDPDLQVAFDCVPPLDDPDPAQDDDVVGGGPVQWDDKDADQFQWIWTDSDPPDDTHTRPDPSSPDGRDPTHRPDPDDDADEPVVLVVLQVCCVVPDPVCVVVSVPGHHD

Nearest PDB structures (foldseek):
  7cgo-assembly1_P  TM=7.327E-01  e=2.842E+00  Salmonella enterica subsp. enterica serovar Typhimurium str. LT2